Protein AF-A0A351SRP8-F1 (afdb_monomer)

Structure (mmCIF, N/CA/C/O backbone):
data_AF-A0A351SRP8-F1
#
_entry.id   AF-A0A351SRP8-F1
#
loop_
_atom_site.group_PDB
_atom_site.id
_atom_site.type_symbol
_atom_site.label_atom_id
_atom_site.label_alt_id
_atom_site.label_comp_id
_atom_site.label_asym_id
_atom_site.label_entity_id
_atom_site.label_seq_id
_atom_site.pdbx_PDB_ins_code
_atom_site.Cartn_x
_atom_site.Cartn_y
_atom_site.Cartn_z
_atom_site.occupancy
_atom_site.B_iso_or_equiv
_atom_site.auth_seq_id
_atom_site.auth_comp_id
_atom_site.auth_asym_id
_atom_site.auth_atom_id
_atom_site.pdbx_PDB_model_num
ATOM 1 N N . GLU A 1 1 ? -5.359 -11.820 -8.477 1.00 49.50 1 GLU A N 1
ATOM 2 C CA . GLU A 1 1 ? -5.716 -11.925 -7.050 1.00 49.50 1 GLU A CA 1
ATOM 3 C C . GLU A 1 1 ? -4.482 -11.539 -6.261 1.00 49.50 1 GLU A C 1
ATOM 5 O O . GLU A 1 1 ? -3.397 -11.983 -6.624 1.00 49.50 1 GLU A O 1
ATOM 10 N N . GLU A 1 2 ? -4.619 -10.628 -5.307 1.00 61.91 2 GLU A N 1
ATOM 11 C CA . GLU A 1 2 ? -3.504 -10.228 -4.453 1.00 61.91 2 GLU A CA 1
ATOM 12 C C . GLU A 1 2 ? -3.168 -11.347 -3.471 1.00 61.91 2 GLU A C 1
ATOM 14 O O . GLU A 1 2 ? -4.049 -12.071 -3.004 1.00 61.91 2 GLU A O 1
ATOM 19 N N . ILE A 1 3 ? -1.884 -11.504 -3.166 1.00 73.56 3 ILE A N 1
ATOM 20 C CA . ILE A 1 3 ? -1.398 -12.612 -2.357 1.00 73.56 3 ILE A CA 1
ATOM 21 C C . 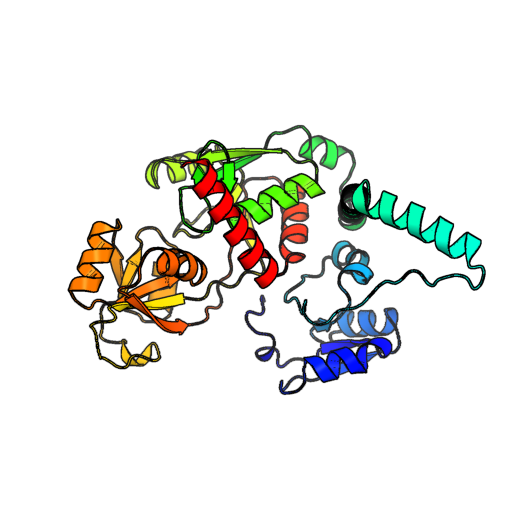ILE A 1 3 ? -0.968 -12.042 -1.006 1.00 73.56 3 ILE A C 1
ATOM 23 O O . ILE A 1 3 ? 0.115 -11.496 -0.853 1.00 73.56 3 ILE A O 1
ATOM 27 N N . GLY A 1 4 ? -1.812 -12.168 0.018 1.00 67.56 4 GLY A N 1
ATOM 28 C CA . GLY A 1 4 ? -1.466 -11.673 1.360 1.00 67.56 4 GLY A CA 1
ATOM 29 C C . GLY A 1 4 ? -0.263 -12.403 1.982 1.00 67.56 4 GLY A C 1
ATOM 30 O O . GLY A 1 4 ? 0.517 -11.815 2.736 1.00 67.56 4 GLY A O 1
ATOM 31 N N . ASN A 1 5 ? -0.070 -13.675 1.619 1.00 76.81 5 ASN A N 1
ATOM 32 C CA . ASN A 1 5 ? 1.000 -14.543 2.107 1.00 76.81 5 ASN A CA 1
ATOM 33 C C . ASN A 1 5 ? 1.514 -15.438 0.971 1.00 76.81 5 ASN A C 1
ATOM 35 O O . ASN A 1 5 ? 0.734 -16.183 0.390 1.00 76.81 5 ASN A O 1
ATOM 39 N N . ILE A 1 6 ? 2.823 -15.425 0.708 1.00 82.81 6 ILE A N 1
ATOM 40 C CA . ILE A 1 6 ? 3.454 -16.250 -0.334 1.00 82.81 6 ILE A CA 1
ATOM 41 C C . ILE A 1 6 ? 3.151 -17.754 -0.183 1.00 82.81 6 ILE A C 1
ATOM 43 O O . ILE A 1 6 ? 3.018 -18.468 -1.173 1.00 82.81 6 ILE A O 1
ATOM 47 N N . GLY A 1 7 ? 2.959 -18.241 1.047 1.00 81.19 7 GLY A N 1
ATOM 48 C CA . GLY A 1 7 ? 2.617 -19.635 1.321 1.00 81.19 7 GLY A CA 1
ATOM 49 C C . GLY A 1 7 ? 1.208 -20.052 0.890 1.00 81.19 7 GLY A C 1
ATOM 50 O O . GLY A 1 7 ? 0.911 -21.246 0.895 1.00 81.19 7 GLY A O 1
ATOM 51 N N . SER A 1 8 ? 0.334 -19.110 0.513 1.00 80.81 8 SER A N 1
ATOM 52 C CA . SER A 1 8 ? -0.966 -19.446 -0.077 1.00 80.81 8 SER A CA 1
ATOM 53 C C . SER A 1 8 ? -0.865 -19.826 -1.558 1.00 80.81 8 SER A C 1
ATOM 55 O O . SER A 1 8 ? -1.799 -20.436 -2.083 1.00 80.81 8 SER A O 1
ATOM 57 N N . ILE A 1 9 ? 0.259 -19.524 -2.222 1.00 84.25 9 ILE A N 1
ATOM 58 C CA . ILE A 1 9 ? 0.483 -19.884 -3.623 1.00 84.25 9 ILE A CA 1
ATOM 59 C C . ILE A 1 9 ? 0.717 -21.388 -3.728 1.00 84.25 9 ILE A C 1
ATOM 61 O O . ILE A 1 9 ? 1.724 -21.914 -3.259 1.00 84.25 9 ILE A O 1
ATOM 65 N N . LYS A 1 10 ? -0.217 -22.084 -4.380 1.00 79.19 10 LYS A N 1
ATOM 66 C CA . LYS A 1 10 ? -0.113 -23.526 -4.666 1.00 79.19 10 LYS A CA 1
ATOM 67 C C . LYS A 1 10 ? 0.261 -23.831 -6.116 1.00 79.19 10 LYS A C 1
ATOM 69 O O . LYS A 1 10 ? 0.619 -24.962 -6.432 1.00 79.19 10 LYS A O 1
ATOM 74 N N . ASN A 1 11 ? 0.152 -22.839 -6.993 1.00 83.56 11 ASN A N 1
ATOM 75 C CA . ASN A 1 11 ? 0.427 -22.971 -8.416 1.00 83.56 11 ASN A CA 1
ATOM 76 C C . ASN A 1 11 ? 1.933 -23.008 -8.720 1.00 83.56 11 ASN A C 1
ATOM 78 O O . ASN A 1 11 ? 2.764 -22.708 -7.863 1.00 83.56 11 ASN A O 1
ATOM 82 N N . ALA A 1 12 ? 2.272 -23.363 -9.962 1.00 91.94 12 ALA A N 1
ATOM 83 C CA . ALA A 1 12 ? 3.647 -23.351 -10.439 1.00 91.94 12 ALA A CA 1
ATOM 84 C C . ALA A 1 12 ? 4.180 -21.917 -10.601 1.00 91.94 12 ALA A C 1
ATOM 86 O O . ALA A 1 12 ? 3.508 -21.064 -11.191 1.00 91.94 12 ALA A O 1
ATOM 87 N N . ILE A 1 13 ? 5.392 -21.681 -10.094 1.00 95.25 13 ILE A N 1
ATOM 88 C CA . ILE A 1 13 ? 6.127 -20.418 -10.188 1.00 95.25 13 ILE A CA 1
ATOM 89 C C . ILE A 1 13 ? 7.365 -20.624 -11.064 1.00 95.25 13 ILE A C 1
ATOM 91 O O . ILE A 1 13 ? 8.219 -21.463 -10.767 1.00 95.25 13 ILE A O 1
ATOM 95 N N . GLY A 1 14 ? 7.458 -19.844 -12.138 1.00 97.06 14 GLY A N 1
ATOM 96 C CA . GLY A 1 14 ? 8.624 -19.774 -13.008 1.00 97.06 14 GLY A CA 1
ATOM 97 C C . GLY A 1 14 ? 9.703 -18.837 -12.464 1.00 97.06 14 GLY A C 1
ATOM 98 O O . GLY A 1 14 ? 9.387 -17.779 -11.931 1.00 97.06 14 GLY A O 1
ATOM 99 N N . TYR A 1 15 ? 10.976 -19.183 -12.620 1.00 96.75 15 TYR A N 1
ATOM 100 C CA . TYR A 1 15 ? 12.108 -18.299 -12.304 1.00 96.75 15 TYR A CA 1
ATOM 101 C C . TYR A 1 15 ? 13.312 -18.622 -13.203 1.00 96.75 15 TYR A C 1
ATOM 103 O O . TYR A 1 15 ? 13.313 -19.639 -13.899 1.00 96.75 15 TYR A O 1
ATOM 111 N N . LEU A 1 16 ? 14.344 -17.776 -13.222 1.00 96.50 16 LEU A N 1
ATOM 112 C CA . LEU A 1 16 ? 15.536 -18.029 -14.038 1.00 96.50 16 LEU A CA 1
ATOM 113 C C . LEU A 1 16 ? 16.538 -18.960 -13.354 1.00 96.50 16 LEU A C 1
ATOM 115 O O . LEU A 1 16 ? 16.748 -18.915 -12.146 1.00 96.50 16 LEU A O 1
ATOM 119 N N . ASN A 1 17 ? 17.258 -19.742 -14.154 1.00 95.56 17 ASN A N 1
ATOM 120 C CA . ASN A 1 17 ? 18.308 -20.640 -13.680 1.00 95.56 17 ASN A CA 1
ATOM 121 C C . ASN A 1 17 ? 19.377 -19.956 -12.834 1.00 95.56 17 ASN A C 1
ATOM 123 O O . ASN A 1 17 ? 19.802 -20.513 -11.820 1.00 95.56 17 ASN A O 1
ATOM 127 N N . ARG A 1 18 ? 19.789 -18.752 -13.236 1.00 92.81 18 ARG A N 1
ATOM 128 C CA . ARG A 1 18 ? 20.776 -17.952 -12.500 1.00 92.81 18 ARG A CA 1
ATOM 129 C C . ARG A 1 18 ? 20.318 -17.620 -11.069 1.00 92.81 18 ARG A C 1
ATOM 131 O O . ARG A 1 18 ? 21.156 -17.523 -10.182 1.00 92.81 18 ARG A O 1
ATOM 138 N N . ASP A 1 19 ? 19.005 -17.558 -10.834 1.00 92.62 19 ASP A N 1
ATOM 139 C CA . ASP A 1 19 ? 18.398 -17.169 -9.554 1.00 92.62 19 ASP A CA 1
ATOM 140 C C . ASP A 1 19 ? 18.077 -18.381 -8.657 1.00 92.62 19 ASP A C 1
ATOM 142 O O . ASP A 1 19 ? 17.585 -18.230 -7.538 1.00 92.62 19 ASP A O 1
ATOM 146 N N . ARG A 1 20 ? 18.382 -19.610 -9.108 1.00 92.56 20 ARG A N 1
ATOM 147 C CA . ARG A 1 20 ? 17.990 -20.863 -8.438 1.00 92.56 20 ARG A CA 1
ATOM 148 C C . ARG A 1 20 ? 18.348 -20.918 -6.965 1.00 92.56 20 ARG A C 1
ATOM 150 O O . ARG A 1 20 ? 17.512 -21.328 -6.162 1.00 92.56 20 ARG A O 1
ATOM 157 N N . ASN A 1 21 ? 19.563 -20.529 -6.602 1.00 91.12 21 ASN A N 1
ATOM 158 C CA . ASN A 1 21 ? 20.008 -20.620 -5.213 1.00 91.12 21 ASN A CA 1
ATOM 159 C C . ASN A 1 21 ? 19.231 -19.653 -4.309 1.00 91.12 21 ASN A C 1
ATOM 161 O O . ASN A 1 21 ? 18.836 -20.037 -3.211 1.00 91.12 21 ASN A O 1
ATOM 165 N N . ILE A 1 22 ? 18.966 -18.432 -4.785 1.00 90.81 22 ILE A N 1
ATOM 166 C CA . ILE A 1 22 ? 18.223 -17.415 -4.029 1.00 90.81 22 ILE A CA 1
ATOM 167 C C . ILE A 1 22 ? 16.762 -17.848 -3.881 1.00 90.81 22 ILE A C 1
ATOM 169 O O . ILE A 1 22 ? 16.234 -17.863 -2.771 1.00 90.81 22 ILE A O 1
ATOM 173 N N . VAL A 1 23 ? 16.135 -18.286 -4.977 1.00 91.69 23 VAL A N 1
ATOM 174 C CA . VAL A 1 23 ? 14.727 -18.704 -4.996 1.00 91.69 23 VAL A CA 1
ATOM 175 C C . VAL A 1 23 ? 14.491 -19.945 -4.134 1.00 91.69 23 VAL A C 1
ATOM 177 O O . VAL A 1 23 ? 13.624 -19.938 -3.264 1.00 91.69 23 VAL A O 1
ATOM 180 N N . THR A 1 24 ? 15.270 -21.013 -4.331 1.00 89.81 24 THR A N 1
ATOM 181 C CA . THR A 1 24 ? 15.100 -22.262 -3.563 1.00 89.81 24 THR A CA 1
ATOM 182 C C . THR A 1 24 ? 15.465 -22.099 -2.090 1.00 89.81 24 THR A C 1
ATOM 184 O O . THR A 1 24 ? 14.826 -22.718 -1.242 1.00 89.81 24 THR A O 1
ATOM 187 N N . GLY A 1 25 ? 16.446 -21.247 -1.774 1.00 89.75 25 GLY A N 1
ATOM 188 C CA . GLY A 1 25 ? 16.805 -20.911 -0.401 1.00 89.75 25 GLY A CA 1
ATOM 189 C C . GLY A 1 25 ? 15.718 -20.100 0.302 1.00 89.75 25 GLY A C 1
ATOM 190 O O . GLY A 1 25 ? 15.261 -20.491 1.373 1.00 89.75 25 GLY A O 1
ATOM 191 N N . GLY A 1 26 ? 15.272 -18.991 -0.294 1.00 87.31 26 GLY A N 1
ATOM 192 C CA . GLY A 1 26 ? 14.303 -18.099 0.350 1.00 87.31 26 GLY A CA 1
ATOM 193 C C . GLY A 1 26 ? 12.861 -18.623 0.348 1.00 87.31 26 GLY A C 1
ATOM 194 O O . GLY A 1 26 ? 12.057 -18.190 1.168 1.00 87.31 26 GLY A O 1
ATOM 195 N N . LEU A 1 27 ? 12.534 -19.593 -0.514 1.00 89.44 27 LEU A N 1
ATOM 196 C CA . LEU A 1 27 ? 11.239 -20.289 -0.502 1.00 89.44 27 LEU A CA 1
ATOM 197 C C . LEU A 1 27 ? 11.308 -21.676 0.156 1.00 89.44 27 LEU A C 1
ATOM 199 O O . LEU A 1 27 ? 10.349 -22.452 0.080 1.00 89.44 27 LEU A O 1
ATOM 203 N N . ALA A 1 28 ? 12.416 -21.994 0.831 1.00 87.25 28 ALA A N 1
ATOM 204 C CA . ALA A 1 28 ? 12.542 -23.229 1.588 1.00 87.25 28 ALA A CA 1
ATOM 205 C C . ALA A 1 28 ? 11.441 -23.317 2.660 1.00 87.25 28 ALA A C 1
ATOM 207 O O . ALA A 1 28 ? 11.267 -22.419 3.480 1.00 87.25 28 ALA A O 1
ATOM 208 N N . GLY A 1 29 ? 10.689 -24.420 2.660 1.00 84.31 29 GLY A N 1
ATOM 209 C CA . GLY A 1 29 ? 9.605 -24.664 3.619 1.00 84.31 29 GLY A CA 1
ATOM 210 C C . GLY A 1 29 ? 8.199 -24.341 3.109 1.00 84.31 29 GLY A C 1
ATOM 211 O O . GLY A 1 29 ? 7.229 -24.724 3.761 1.00 84.31 29 GLY A O 1
ATOM 212 N N . TYR A 1 30 ? 8.057 -23.728 1.931 1.00 86.88 30 TYR A N 1
ATOM 213 C CA . TYR A 1 30 ? 6.755 -23.583 1.278 1.00 86.88 30 TYR A CA 1
ATOM 214 C C . TYR A 1 30 ? 6.465 -24.747 0.321 1.00 86.88 30 TYR A C 1
ATOM 216 O O . TYR A 1 30 ? 7.356 -25.292 -0.324 1.00 86.88 30 TYR A O 1
ATOM 224 N N . SER A 1 31 ? 5.192 -25.135 0.218 1.00 83.88 31 SER A N 1
ATOM 225 C CA . SER A 1 31 ? 4.737 -26.274 -0.600 1.00 83.88 31 SER A CA 1
ATOM 226 C C . SER A 1 31 ? 4.328 -25.859 -2.021 1.00 83.88 31 SER A C 1
ATOM 228 O O . SER A 1 31 ? 3.235 -26.195 -2.473 1.00 83.88 31 SER A O 1
ATOM 230 N N . MET A 1 32 ? 5.181 -25.099 -2.711 1.00 87.06 32 MET A N 1
ATOM 231 C CA . MET A 1 32 ? 4.924 -24.600 -4.070 1.00 87.06 32 MET A CA 1
ATOM 232 C C . MET A 1 32 ? 5.742 -25.347 -5.126 1.00 87.06 32 MET A C 1
ATOM 234 O O . MET A 1 32 ? 6.825 -25.859 -4.847 1.00 87.06 32 MET A O 1
ATOM 238 N N . THR A 1 33 ? 5.223 -25.398 -6.355 1.00 91.50 33 THR A N 1
ATOM 239 C CA . THR A 1 33 ? 5.954 -25.977 -7.491 1.00 91.50 33 THR A CA 1
ATOM 240 C C . THR A 1 33 ? 6.837 -24.903 -8.112 1.00 91.50 33 THR A C 1
ATOM 242 O O . THR A 1 33 ? 6.336 -23.867 -8.539 1.00 91.50 33 THR A O 1
ATOM 245 N N . LEU A 1 34 ? 8.145 -25.145 -8.167 1.00 94.25 34 LEU A N 1
ATOM 246 C CA . LEU A 1 34 ? 9.126 -24.210 -8.711 1.00 94.25 34 LEU A CA 1
ATOM 247 C C . LEU A 1 34 ? 9.696 -24.766 -10.020 1.00 94.25 34 LEU A C 1
ATOM 249 O O . LEU A 1 34 ? 10.210 -25.884 -10.043 1.00 94.25 34 LEU A O 1
ATOM 253 N N . THR A 1 35 ? 9.637 -23.980 -11.094 1.00 95.88 35 THR A N 1
ATOM 254 C CA . THR A 1 35 ? 10.149 -24.360 -12.418 1.00 95.88 35 THR A CA 1
ATOM 255 C C . THR A 1 35 ? 11.155 -23.325 -12.902 1.00 95.88 35 THR A C 1
ATOM 257 O O . THR A 1 35 ? 10.860 -22.137 -12.984 1.00 95.88 35 THR A O 1
ATOM 260 N N . ASN A 1 36 ? 12.366 -23.773 -13.207 1.00 95.81 36 ASN A N 1
ATOM 261 C CA . ASN A 1 36 ? 13.450 -22.926 -13.684 1.00 95.81 36 ASN A CA 1
ATOM 262 C C . ASN A 1 36 ? 13.505 -22.879 -15.215 1.00 95.81 36 ASN A C 1
ATOM 264 O O . ASN A 1 36 ? 13.289 -23.892 -15.878 1.00 95.81 36 ASN A O 1
ATOM 268 N N . TYR A 1 37 ? 13.887 -21.725 -15.754 1.00 98.06 37 TYR A N 1
ATOM 269 C CA . TYR A 1 37 ? 14.066 -21.489 -17.185 1.00 98.06 37 TYR A CA 1
ATOM 270 C C . TYR A 1 37 ? 15.464 -20.941 -17.468 1.00 98.06 37 TYR A C 1
ATOM 272 O O . TYR A 1 37 ? 16.049 -20.246 -16.636 1.00 98.06 37 TYR A O 1
ATOM 280 N N . GLU A 1 38 ? 16.012 -21.269 -18.637 1.00 97.00 38 GLU A N 1
ATOM 281 C CA . GLU A 1 38 ? 17.380 -20.887 -19.011 1.00 97.00 38 GLU A CA 1
ATOM 282 C C . GLU A 1 38 ? 17.542 -19.369 -19.155 1.00 97.00 38 GLU A C 1
ATOM 284 O O . GLU A 1 38 ? 18.529 -18.801 -18.687 1.00 97.00 38 GLU A O 1
ATOM 289 N N . ASP A 1 39 ? 16.555 -18.703 -19.758 1.00 96.12 39 ASP A N 1
ATOM 290 C CA . ASP A 1 39 ? 16.611 -17.278 -20.064 1.00 96.12 39 ASP A CA 1
ATOM 291 C C . ASP A 1 39 ? 15.238 -16.586 -19.990 1.00 96.12 39 ASP A C 1
ATOM 293 O O . ASP A 1 39 ? 14.187 -17.211 -19.802 1.00 96.12 39 ASP A O 1
ATOM 297 N N . LYS A 1 40 ? 15.274 -15.253 -20.130 1.00 96.38 40 LYS A N 1
ATOM 298 C CA . LYS A 1 40 ? 14.107 -14.360 -20.086 1.00 96.38 40 LYS A CA 1
ATOM 299 C C . LYS A 1 40 ? 13.040 -14.741 -21.116 1.00 96.38 40 LYS A C 1
ATOM 301 O O . LYS A 1 40 ? 11.858 -14.661 -20.799 1.00 96.38 40 LYS A O 1
ATOM 306 N N . ASN A 1 41 ? 13.422 -15.160 -22.3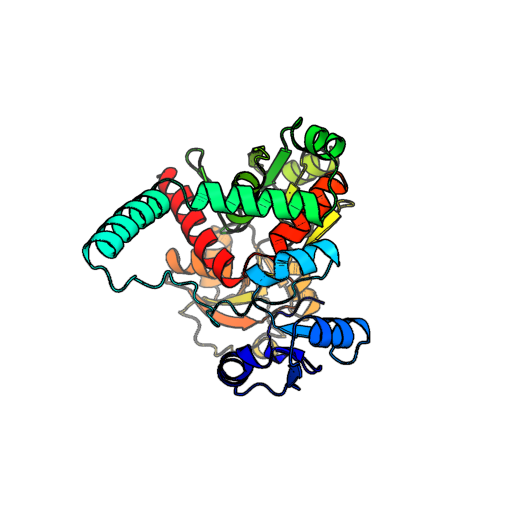22 1.00 97.06 41 ASN A N 1
ATOM 307 C CA . ASN A 1 41 ? 12.456 -15.483 -23.373 1.00 97.06 41 ASN A CA 1
ATOM 308 C C . ASN A 1 41 ? 11.718 -16.780 -23.044 1.00 97.06 41 ASN A C 1
ATOM 310 O O . ASN A 1 41 ? 10.491 -16.801 -23.083 1.00 97.06 41 ASN A O 1
ATOM 314 N N . ALA A 1 42 ? 12.446 -17.825 -22.644 1.00 98.12 42 ALA A N 1
ATOM 315 C CA . ALA A 1 42 ? 11.849 -19.099 -22.255 1.00 98.12 42 ALA A CA 1
ATOM 316 C C . ALA A 1 42 ? 10.881 -18.945 -21.068 1.00 98.12 42 ALA A C 1
ATOM 318 O O . ALA A 1 42 ? 9.782 -19.500 -21.093 1.00 98.12 42 ALA A O 1
ATOM 319 N N . LEU A 1 43 ? 11.259 -18.149 -20.058 1.00 98.38 43 LEU A N 1
ATOM 320 C CA . LEU A 1 43 ? 10.404 -17.852 -18.905 1.00 98.38 43 LEU A CA 1
ATOM 321 C C . LEU A 1 43 ? 9.107 -17.139 -19.317 1.00 98.38 43 LEU A C 1
ATOM 323 O O . LEU A 1 43 ? 8.021 -17.537 -18.897 1.00 98.38 43 LEU A O 1
ATOM 327 N N . LEU A 1 44 ? 9.215 -16.087 -20.135 1.00 97.75 44 LEU A N 1
ATOM 328 C CA . LEU A 1 44 ? 8.056 -15.306 -20.571 1.00 97.75 44 LEU A CA 1
ATOM 329 C C . LEU A 1 44 ? 7.143 -16.101 -21.505 1.00 97.75 44 LEU A C 1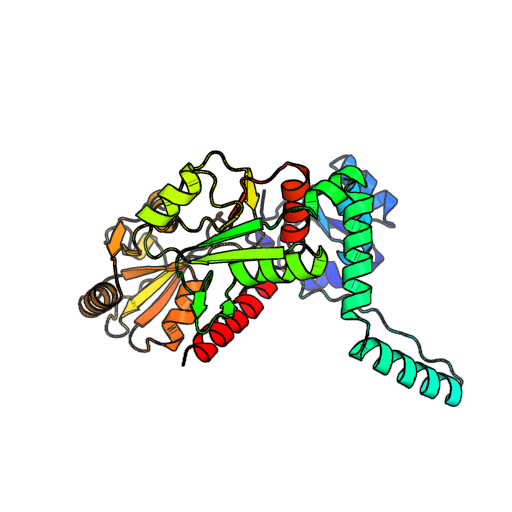
ATOM 331 O O . LEU A 1 44 ? 5.928 -15.985 -21.397 1.00 97.75 44 LEU A O 1
ATOM 335 N N . GLU A 1 45 ? 7.696 -16.945 -22.378 1.00 97.56 45 GLU A N 1
ATOM 336 C CA . GLU A 1 45 ? 6.894 -17.847 -23.205 1.00 97.56 45 GLU A CA 1
ATOM 337 C C . GLU A 1 45 ? 6.096 -18.846 -22.369 1.00 97.56 45 GLU A C 1
ATOM 339 O O . GLU A 1 45 ? 4.925 -19.082 -22.659 1.00 97.56 45 GLU A O 1
ATOM 344 N N . ALA A 1 46 ? 6.716 -19.436 -21.347 1.00 97.75 46 ALA A N 1
ATOM 345 C CA . ALA A 1 46 ? 6.039 -20.370 -20.456 1.00 97.75 46 ALA A CA 1
ATOM 346 C C . ALA A 1 46 ? 4.929 -19.683 -19.650 1.00 97.75 46 ALA A C 1
ATOM 348 O O . ALA A 1 46 ? 3.851 -20.248 -19.463 1.00 97.75 46 ALA A O 1
ATOM 349 N N . PHE A 1 47 ? 5.162 -18.443 -19.215 1.00 97.25 47 PHE A N 1
ATOM 350 C CA . PHE A 1 47 ? 4.142 -17.644 -18.545 1.00 97.25 47 PHE A CA 1
ATOM 351 C C . PHE A 1 47 ? 2.985 -17.275 -19.487 1.00 97.25 47 PHE A C 1
ATOM 353 O O . PHE A 1 47 ? 1.828 -17.503 -19.143 1.00 97.25 47 PHE A O 1
ATOM 360 N N . ASP A 1 48 ? 3.280 -16.801 -20.703 1.00 95.75 48 ASP A N 1
ATOM 361 C CA . ASP A 1 48 ? 2.270 -16.437 -21.708 1.00 95.75 48 ASP A CA 1
ATOM 362 C C . ASP A 1 48 ? 1.441 -17.663 -22.172 1.00 95.75 48 ASP A C 1
ATOM 364 O O . ASP A 1 48 ? 0.263 -17.520 -22.505 1.00 95.75 48 ASP A O 1
ATOM 368 N N . LYS A 1 49 ? 2.019 -18.877 -22.166 1.00 96.00 49 LYS A N 1
ATOM 369 C CA . LYS A 1 49 ? 1.317 -20.149 -22.459 1.00 96.00 49 LYS A CA 1
ATOM 370 C C . LYS A 1 49 ? 0.512 -20.697 -21.274 1.00 96.00 49 LYS A C 1
ATOM 372 O O . LYS A 1 49 ? -0.331 -21.569 -21.473 1.00 96.00 49 LYS A O 1
ATOM 377 N N . GLY A 1 50 ? 0.744 -20.186 -20.063 1.00 94.75 50 GLY A N 1
ATOM 378 C CA . GLY A 1 50 ? 0.113 -20.670 -18.834 1.00 94.75 50 GLY A CA 1
ATOM 379 C C . GLY A 1 50 ? 0.741 -21.943 -18.255 1.00 94.75 50 GLY A C 1
ATOM 380 O O . GLY A 1 50 ? 0.126 -22.576 -17.396 1.00 94.75 50 GLY A O 1
ATOM 381 N N . ASP A 1 51 ? 1.954 -22.308 -18.683 1.00 95.44 51 ASP A N 1
ATOM 382 C CA . ASP A 1 51 ? 2.709 -23.445 -18.131 1.00 95.44 51 ASP A CA 1
ATOM 383 C C . ASP A 1 51 ? 3.090 -23.195 -16.659 1.00 95.44 51 ASP A C 1
ATOM 385 O O . ASP A 1 51 ? 3.185 -24.119 -15.848 1.00 95.44 51 ASP A O 1
ATOM 389 N N . VAL A 1 52 ? 3.267 -21.920 -16.298 1.00 96.25 52 VAL A N 1
ATOM 390 C CA . VAL A 1 52 ? 3.390 -21.429 -14.920 1.00 96.25 52 VAL A CA 1
ATOM 391 C C . VAL A 1 52 ? 2.342 -20.350 -14.666 1.00 96.25 52 VAL A C 1
ATOM 393 O O . VAL A 1 52 ? 1.989 -19.592 -15.565 1.00 96.25 52 VAL A O 1
ATOM 396 N N . SER A 1 53 ? 1.827 -20.264 -13.437 1.00 93.56 53 SER A N 1
ATOM 397 C CA . SER A 1 53 ? 0.800 -19.268 -13.079 1.00 93.56 53 SER A CA 1
ATOM 398 C C . SER A 1 53 ? 1.386 -17.960 -12.554 1.00 93.56 53 SER A C 1
ATOM 400 O O . SER A 1 53 ? 0.691 -16.950 -12.530 1.00 93.56 53 SER A O 1
ATOM 402 N N . TYR A 1 54 ? 2.648 -17.984 -12.126 1.00 95.38 54 TYR A N 1
ATOM 403 C CA . TYR A 1 54 ? 3.386 -16.821 -11.644 1.00 95.38 54 TYR A CA 1
ATOM 404 C C . TYR A 1 54 ? 4.832 -16.897 -12.120 1.00 95.38 54 TYR A C 1
ATOM 406 O O . TYR A 1 54 ? 5.345 -17.987 -12.381 1.00 95.38 54 TYR A O 1
ATOM 414 N N . ILE A 1 55 ? 5.505 -15.750 -12.164 1.00 96.25 55 ILE A N 1
ATOM 415 C CA . ILE A 1 55 ? 6.956 -15.675 -12.328 1.00 96.25 55 ILE A CA 1
ATOM 416 C C . ILE A 1 55 ? 7.569 -14.877 -11.179 1.00 96.25 55 ILE A C 1
ATOM 418 O O . ILE A 1 55 ? 6.976 -13.907 -10.710 1.00 96.25 55 ILE A O 1
ATOM 422 N N . LEU A 1 56 ? 8.750 -15.294 -10.733 1.00 95.12 56 LEU A N 1
ATOM 423 C CA . LEU A 1 56 ? 9.574 -14.585 -9.763 1.00 95.12 56 LEU A CA 1
ATOM 424 C C . LEU A 1 56 ? 10.821 -14.065 -10.472 1.00 95.12 56 LEU A C 1
ATOM 426 O O . LEU A 1 56 ? 11.611 -14.846 -11.005 1.00 95.12 56 LEU A O 1
ATOM 430 N N . VAL A 1 57 ? 10.966 -12.743 -10.499 1.00 94.81 57 VAL A N 1
ATOM 431 C CA . VAL A 1 57 ? 12.008 -12.040 -11.252 1.00 94.81 57 VAL A CA 1
ATOM 432 C C . VAL A 1 57 ? 12.511 -10.816 -10.477 1.00 94.81 57 VAL A C 1
ATOM 434 O O . VAL A 1 57 ? 11.737 -10.242 -9.705 1.00 94.81 57 VAL A O 1
ATOM 437 N N . PRO A 1 58 ? 13.762 -10.364 -10.692 1.00 93.31 58 PRO A N 1
ATOM 438 C CA . PRO A 1 58 ? 14.231 -9.087 -10.158 1.00 93.31 58 PRO A CA 1
ATOM 439 C C . PRO A 1 58 ? 13.394 -7.935 -10.730 1.00 93.31 58 PRO A C 1
ATOM 4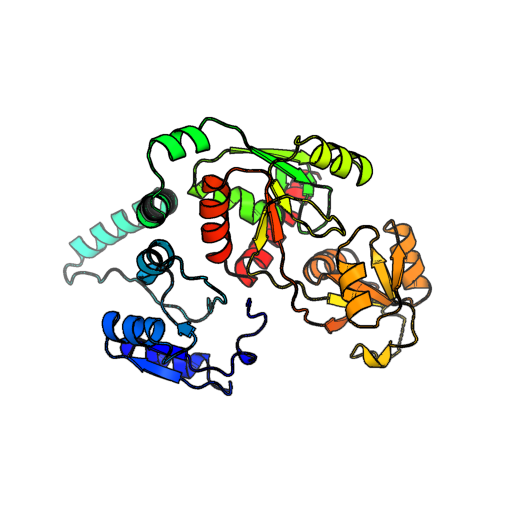41 O O . PRO A 1 58 ? 13.372 -7.725 -11.944 1.00 93.31 58 PRO A O 1
ATOM 444 N N . MET A 1 59 ? 12.693 -7.191 -9.865 1.00 93.19 59 MET A N 1
ATOM 445 C CA . MET A 1 59 ? 11.711 -6.186 -10.298 1.00 93.19 59 MET A CA 1
ATOM 446 C C . MET A 1 59 ? 12.328 -5.144 -11.233 1.00 93.19 59 MET A C 1
ATOM 448 O O . MET A 1 59 ? 11.766 -4.878 -12.290 1.00 93.19 59 MET A O 1
ATOM 452 N N . ILE A 1 60 ? 13.489 -4.586 -10.874 1.00 91.75 60 ILE A N 1
ATOM 453 C CA . ILE A 1 60 ? 14.134 -3.510 -11.641 1.00 91.75 60 ILE A CA 1
ATOM 454 C C . ILE A 1 60 ? 14.502 -3.985 -13.059 1.00 91.75 60 ILE A C 1
ATOM 456 O O . ILE A 1 60 ? 14.257 -3.270 -14.026 1.00 91.75 60 ILE A O 1
ATOM 460 N N . GLU A 1 61 ? 15.001 -5.217 -13.216 1.00 92.88 61 GLU A N 1
ATOM 461 C CA . GLU A 1 61 ? 15.375 -5.780 -14.528 1.00 92.88 61 GLU A CA 1
ATOM 462 C C . GLU A 1 61 ? 14.185 -6.131 -15.430 1.00 92.88 61 GLU A C 1
ATOM 464 O O . GLU A 1 61 ? 14.340 -6.287 -16.646 1.00 92.88 61 GLU A O 1
ATOM 469 N N . TYR A 1 62 ? 13.009 -6.314 -14.832 1.00 95.94 62 TYR A N 1
ATOM 470 C CA . TYR A 1 62 ? 11.790 -6.721 -15.526 1.00 95.94 62 TYR A CA 1
ATOM 471 C C . TYR A 1 62 ? 10.725 -5.631 -15.565 1.00 95.94 62 TYR A C 1
ATOM 473 O O . TYR A 1 62 ? 9.675 -5.850 -16.169 1.00 95.94 62 TYR A O 1
ATOM 481 N N . LEU A 1 63 ? 10.977 -4.460 -14.976 1.00 96.88 63 LEU A N 1
ATOM 482 C CA . LEU A 1 63 ? 10.012 -3.368 -14.917 1.00 96.88 63 LEU A CA 1
ATOM 483 C C . LEU A 1 63 ? 9.555 -2.956 -16.325 1.00 96.88 63 LEU A C 1
ATOM 485 O O . LEU A 1 63 ? 8.372 -2.722 -16.553 1.00 96.88 63 LEU A O 1
ATOM 489 N N . ASP A 1 64 ? 10.455 -2.985 -17.310 1.00 97.94 64 ASP A N 1
ATOM 490 C CA . ASP A 1 64 ? 10.126 -2.718 -18.711 1.00 97.94 64 ASP A CA 1
ATOM 491 C C . ASP A 1 64 ? 9.103 -3.711 -19.296 1.00 97.94 64 ASP A C 1
ATOM 493 O O . ASP A 1 64 ? 8.175 -3.318 -20.013 1.00 97.94 64 ASP A O 1
ATOM 497 N N . VAL A 1 65 ? 9.250 -4.999 -18.979 1.00 97.75 65 VAL A N 1
ATOM 498 C CA . VAL A 1 65 ? 8.333 -6.069 -19.381 1.00 97.75 65 VAL A CA 1
ATOM 499 C C . VAL A 1 65 ? 7.024 -5.958 -18.623 1.00 97.75 65 VAL A C 1
ATOM 501 O O . VAL A 1 65 ? 5.977 -5.992 -19.261 1.00 97.75 65 VAL A O 1
ATOM 504 N N . ILE A 1 66 ? 7.071 -5.771 -17.302 1.00 97.88 66 ILE A N 1
ATOM 505 C CA . ILE A 1 66 ? 5.884 -5.622 -16.451 1.00 97.88 66 ILE A CA 1
ATOM 506 C C . ILE A 1 66 ? 4.991 -4.507 -17.001 1.00 97.88 66 ILE A C 1
ATOM 508 O O . ILE A 1 66 ? 3.810 -4.732 -17.261 1.00 97.88 66 ILE A O 1
ATOM 512 N N . LEU A 1 67 ? 5.573 -3.337 -17.274 1.00 98.31 67 LEU A N 1
ATOM 513 C CA . LEU A 1 67 ? 4.848 -2.179 -17.790 1.00 98.31 67 LEU A CA 1
ATOM 514 C C . LEU A 1 67 ? 4.361 -2.382 -19.234 1.00 98.31 67 LEU A C 1
ATOM 516 O O . LEU A 1 67 ? 3.232 -2.023 -19.558 1.00 98.31 67 LEU A O 1
ATOM 520 N N . SER A 1 68 ? 5.180 -2.965 -20.116 1.00 97.56 68 SER A N 1
ATOM 521 C CA . SER A 1 68 ? 4.815 -3.122 -21.536 1.00 97.56 68 SER A CA 1
ATOM 522 C C . SER A 1 68 ? 3.793 -4.231 -21.798 1.00 97.56 68 SER A C 1
ATOM 524 O O . SER A 1 68 ? 2.957 -4.092 -22.694 1.00 97.56 68 SER A O 1
ATOM 526 N N . LYS A 1 69 ? 3.850 -5.320 -21.024 1.00 96.81 69 LYS A N 1
ATOM 527 C CA . LYS A 1 69 ? 2.898 -6.440 -21.064 1.00 96.81 69 LYS A CA 1
ATOM 528 C C . LYS A 1 69 ? 1.700 -6.234 -20.141 1.00 96.81 69 LYS A C 1
ATOM 530 O O . LYS A 1 69 ? 0.766 -7.028 -20.203 1.00 96.81 69 LYS A O 1
ATOM 535 N N . LEU A 1 70 ? 1.705 -5.167 -19.340 1.00 96.25 70 LEU A N 1
ATOM 536 C CA . LEU A 1 70 ? 0.662 -4.861 -18.363 1.00 96.25 70 LEU A CA 1
ATOM 537 C C . LEU A 1 70 ? 0.467 -5.994 -17.339 1.00 96.25 70 LEU A C 1
ATOM 539 O O . LEU A 1 70 ? -0.655 -6.348 -16.975 1.00 96.25 70 LEU A O 1
ATOM 543 N N . TYR A 1 71 ? 1.574 -6.595 -16.900 1.00 96.38 71 TYR A N 1
ATOM 544 C CA . TYR A 1 71 ? 1.5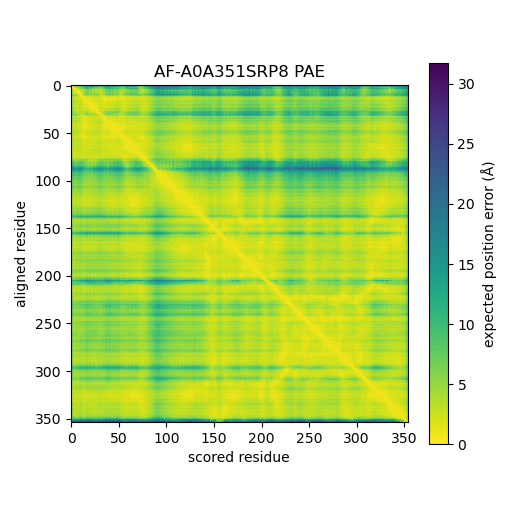44 -7.601 -15.845 1.00 96.38 71 TYR A CA 1
ATOM 545 C C . TYR A 1 71 ? 1.288 -6.954 -14.486 1.00 96.38 71 TYR A C 1
ATOM 547 O O . TYR A 1 71 ? 1.684 -5.822 -14.227 1.00 96.38 71 TYR A O 1
ATOM 555 N N . THR A 1 72 ? 0.643 -7.699 -13.592 1.00 93.88 72 THR A N 1
ATOM 556 C CA . THR A 1 72 ? 0.381 -7.253 -12.222 1.00 93.88 72 THR A CA 1
ATOM 557 C C . THR A 1 72 ? 1.421 -7.835 -11.276 1.00 93.88 72 THR A C 1
ATOM 559 O O . THR A 1 72 ? 1.590 -9.053 -11.216 1.00 93.88 72 THR A O 1
ATOM 562 N N . ILE A 1 73 ? 2.077 -6.973 -10.501 1.00 95.25 73 ILE A N 1
ATOM 563 C CA . ILE A 1 73 ? 2.867 -7.408 -9.348 1.00 95.25 73 ILE A CA 1
ATOM 564 C C . ILE A 1 73 ? 1.883 -7.748 -8.230 1.00 95.25 73 ILE A C 1
ATOM 566 O O . ILE A 1 73 ? 1.045 -6.927 -7.875 1.00 95.25 73 ILE A O 1
ATOM 570 N N . VAL A 1 74 ? 1.961 -8.969 -7.705 1.00 92.81 74 VAL A N 1
ATOM 571 C CA . VAL A 1 74 ? 1.036 -9.479 -6.673 1.00 92.81 74 VAL A CA 1
ATOM 572 C C . VAL A 1 74 ? 1.719 -9.759 -5.336 1.00 92.81 74 VAL A C 1
ATOM 574 O O . VAL A 1 74 ? 1.035 -10.035 -4.352 1.00 92.81 74 VAL A O 1
ATOM 577 N N . TYR A 1 75 ? 3.055 -9.733 -5.307 1.00 92.31 75 TYR A N 1
ATOM 578 C CA . TYR A 1 75 ? 3.863 -9.972 -4.117 1.00 92.31 75 TYR A CA 1
ATOM 579 C C . TYR A 1 75 ? 5.298 -9.470 -4.314 1.00 92.31 75 TYR A C 1
ATOM 581 O O . TYR A 1 75 ? 5.852 -9.628 -5.401 1.00 92.31 75 TYR A O 1
ATOM 589 N N . HIS A 1 76 ? 5.912 -8.952 -3.249 1.00 92.94 76 HIS A N 1
ATOM 590 C CA . HIS A 1 76 ? 7.334 -8.600 -3.198 1.00 92.94 76 HIS A CA 1
ATOM 591 C C . HIS A 1 76 ? 8.083 -9.516 -2.230 1.00 92.94 76 HIS A C 1
ATOM 593 O O . HIS A 1 76 ? 7.613 -9.789 -1.125 1.00 92.94 76 HIS A O 1
ATOM 599 N N . LEU A 1 77 ? 9.262 -9.981 -2.642 1.00 90.12 77 LEU A N 1
ATOM 600 C CA . LEU A 1 77 ? 10.214 -10.722 -1.806 1.00 90.12 77 LEU A CA 1
ATOM 601 C C . LEU A 1 77 ? 11.455 -9.849 -1.587 1.00 90.12 77 LEU A C 1
ATOM 603 O O . LEU A 1 77 ? 12.548 -10.166 -2.043 1.00 90.12 77 LEU A O 1
ATOM 607 N N . SER A 1 78 ? 11.267 -8.690 -0.950 1.00 88.00 78 SER A N 1
ATOM 608 C CA . SER A 1 78 ? 12.304 -7.652 -0.809 1.00 88.00 78 SER A CA 1
ATOM 609 C C . SER A 1 78 ? 13.493 -8.052 0.078 1.00 88.00 78 SER A C 1
ATOM 611 O O . SER A 1 78 ? 14.496 -7.341 0.133 1.00 88.00 78 SER A O 1
ATOM 613 N N . ASP A 1 79 ? 13.400 -9.178 0.784 1.00 84.38 79 ASP A N 1
ATOM 614 C CA . ASP A 1 79 ? 14.494 -9.798 1.530 1.00 84.38 79 ASP A CA 1
ATOM 615 C C . ASP A 1 79 ? 15.411 -10.671 0.649 1.00 84.38 79 ASP A C 1
ATOM 617 O O . ASP A 1 79 ? 16.549 -10.947 1.042 1.00 84.38 79 ASP A O 1
ATOM 621 N N . MET A 1 80 ? 14.979 -11.029 -0.566 1.00 86.69 80 MET A N 1
ATOM 622 C CA . MET A 1 80 ? 15.817 -11.636 -1.603 1.00 86.69 80 MET A CA 1
ATOM 623 C C . MET A 1 80 ? 16.555 -10.544 -2.380 1.00 86.69 80 MET A C 1
ATOM 625 O O . MET A 1 80 ? 16.031 -9.952 -3.322 1.00 86.69 80 MET A O 1
ATOM 629 N N . LYS A 1 81 ? 17.785 -10.254 -1.957 1.00 79.06 81 LYS A N 1
ATOM 630 C CA . LYS A 1 81 ? 18.572 -9.150 -2.513 1.00 79.06 81 LYS A CA 1
ATOM 631 C C . LYS A 1 81 ? 19.396 -9.585 -3.718 1.00 79.06 81 LYS A C 1
ATOM 633 O O . LYS A 1 81 ? 20.145 -10.558 -3.632 1.00 79.06 81 LYS A O 1
ATOM 638 N N . ASP A 1 82 ? 19.310 -8.789 -4.776 1.00 77.75 82 ASP A N 1
ATOM 639 C CA . ASP A 1 82 ? 20.250 -8.790 -5.891 1.00 77.75 82 ASP A CA 1
ATOM 640 C C . ASP A 1 82 ? 21.080 -7.501 -5.834 1.00 77.75 82 ASP A C 1
ATOM 642 O O . ASP A 1 82 ? 20.540 -6.418 -5.589 1.00 77.75 82 ASP A O 1
ATOM 646 N N . TYR A 1 83 ? 22.399 -7.622 -5.967 1.00 79.25 83 TYR A N 1
ATOM 647 C CA . TYR A 1 83 ? 23.331 -6.520 -5.730 1.00 79.25 83 TYR A CA 1
ATOM 648 C C . TYR A 1 83 ? 24.037 -6.117 -7.019 1.00 79.25 83 TYR A C 1
ATOM 650 O O . TYR A 1 83 ? 24.763 -6.906 -7.622 1.00 79.25 83 TYR A O 1
ATOM 658 N N . TYR A 1 84 ? 23.925 -4.836 -7.361 1.00 77.88 84 TYR A N 1
ATOM 659 C CA . TYR A 1 84 ? 24.752 -4.208 -8.382 1.00 77.88 84 TYR A CA 1
ATOM 660 C C . TYR A 1 84 ? 26.017 -3.668 -7.720 1.00 77.88 84 TYR A C 1
ATOM 662 O O . TYR A 1 84 ? 25.942 -2.919 -6.746 1.00 77.88 84 TYR A O 1
ATOM 670 N N . TYR A 1 85 ? 27.183 -4.042 -8.239 1.00 75.81 85 TYR A N 1
ATOM 671 C CA . TYR A 1 85 ? 28.460 -3.517 -7.770 1.00 75.81 85 TYR A CA 1
ATOM 672 C C . TYR A 1 85 ? 29.286 -2.996 -8.941 1.00 75.81 85 TYR A C 1
ATOM 674 O O . TYR A 1 85 ? 29.286 -3.559 -10.036 1.00 75.81 85 TYR A O 1
ATOM 682 N N . LEU A 1 86 ? 30.028 -1.920 -8.692 1.00 74.81 86 LEU A N 1
ATOM 683 C CA . LEU A 1 86 ? 31.075 -1.465 -9.593 1.00 74.81 86 LEU A CA 1
ATOM 684 C C . LEU A 1 86 ? 32.353 -2.230 -9.255 1.00 74.81 86 LEU A C 1
ATOM 686 O O . LEU A 1 86 ? 32.874 -2.129 -8.144 1.00 74.81 86 LEU A O 1
ATOM 690 N N . ALA A 1 87 ? 32.848 -3.024 -10.202 1.00 78.56 87 ALA A N 1
ATOM 691 C CA . ALA A 1 87 ? 34.135 -3.684 -10.044 1.00 78.56 87 ALA A CA 1
ATOM 692 C C . ALA A 1 87 ? 35.258 -2.637 -10.070 1.00 78.56 87 ALA A C 1
ATOM 694 O O . ALA A 1 87 ? 35.307 -1.787 -10.964 1.00 78.56 87 ALA A O 1
ATOM 695 N N . ASN A 1 88 ? 36.169 -2.710 -9.099 1.00 77.75 88 ASN A N 1
ATOM 696 C CA . ASN A 1 88 ? 37.381 -1.902 -9.134 1.00 77.75 88 ASN A CA 1
ATOM 697 C C . ASN A 1 88 ? 38.283 -2.363 -10.279 1.00 77.75 88 ASN A C 1
ATOM 699 O O . ASN A 1 88 ? 38.380 -3.550 -10.583 1.00 77.75 88 ASN A O 1
ATOM 703 N N . THR A 1 89 ? 38.961 -1.400 -10.888 1.00 81.19 89 THR A N 1
ATOM 704 C CA . THR A 1 89 ? 40.091 -1.662 -11.779 1.00 81.19 89 THR A CA 1
ATOM 705 C C . THR A 1 89 ? 41.328 -2.052 -10.966 1.00 81.19 89 THR A C 1
ATOM 707 O O . THR A 1 89 ? 41.475 -1.632 -9.816 1.00 81.19 89 THR A O 1
ATOM 710 N N . ASP A 1 90 ? 42.237 -2.814 -11.578 1.00 89.19 90 ASP A N 1
ATOM 711 C CA . ASP A 1 90 ? 43.535 -3.168 -10.987 1.00 89.19 90 ASP A CA 1
ATOM 712 C C . ASP A 1 90 ? 44.458 -1.941 -10.813 1.00 89.19 90 ASP A C 1
ATOM 714 O O . ASP A 1 90 ? 45.425 -1.979 -10.051 1.00 89.19 90 ASP A O 1
ATOM 718 N N . ASP A 1 91 ? 44.161 -0.827 -11.491 1.00 94.25 91 ASP A N 1
ATOM 719 C CA . ASP A 1 91 ? 44.865 0.444 -11.311 1.00 94.25 91 ASP A CA 1
ATOM 720 C C . ASP A 1 91 ? 44.343 1.185 -10.069 1.00 94.25 91 ASP A C 1
ATOM 722 O O . ASP A 1 91 ? 43.259 1.773 -10.068 1.00 94.25 91 ASP A O 1
ATOM 726 N N . ALA A 1 92 ? 45.147 1.201 -9.004 1.00 91.62 92 ALA A N 1
ATOM 727 C CA . ALA A 1 92 ? 44.785 1.823 -7.731 1.00 91.62 92 ALA A CA 1
ATOM 728 C C . ALA A 1 92 ? 44.484 3.333 -7.833 1.00 91.62 92 ALA A C 1
ATOM 730 O O . ALA A 1 92 ? 43.663 3.851 -7.069 1.00 91.62 92 ALA A O 1
ATOM 731 N N . VAL A 1 93 ? 45.130 4.053 -8.758 1.00 93.62 93 VAL A N 1
ATOM 732 C CA . VAL A 1 93 ? 44.894 5.490 -8.957 1.00 93.62 93 VAL A CA 1
ATOM 733 C C . VAL A 1 93 ? 43.540 5.691 -9.620 1.00 93.62 93 VAL A C 1
ATOM 735 O O . VAL A 1 93 ? 42.727 6.479 -9.131 1.00 93.62 93 VAL A O 1
ATOM 738 N N . LEU A 1 94 ? 43.265 4.946 -10.690 1.00 91.00 94 LEU A N 1
ATOM 739 C CA . LEU A 1 94 ? 41.983 5.007 -11.380 1.00 91.00 94 LEU A CA 1
ATOM 740 C C . LEU A 1 94 ? 40.833 4.542 -10.475 1.00 91.00 94 LEU A C 1
ATOM 742 O O . LEU A 1 94 ? 39.805 5.213 -10.432 1.00 91.00 94 LEU A O 1
ATOM 746 N N . ALA A 1 95 ? 41.022 3.478 -9.687 1.00 90.62 95 ALA A N 1
ATOM 747 C CA . ALA A 1 95 ? 40.038 3.021 -8.706 1.00 90.62 95 ALA A CA 1
ATOM 748 C C . ALA A 1 95 ? 39.714 4.122 -7.681 1.00 90.62 95 ALA A C 1
ATOM 750 O O . ALA A 1 95 ? 38.548 4.441 -7.461 1.00 90.62 95 ALA A O 1
ATOM 751 N N . SER A 1 96 ? 40.737 4.783 -7.120 1.00 91.94 96 SER A N 1
ATOM 752 C CA . SER A 1 96 ? 40.541 5.888 -6.171 1.00 91.94 96 SER A CA 1
ATOM 753 C C . SER A 1 96 ? 39.778 7.064 -6.786 1.00 91.94 96 SER A C 1
ATOM 755 O O . SER A 1 96 ? 38.916 7.660 -6.134 1.00 91.94 96 SER A O 1
ATOM 757 N N . ILE A 1 97 ? 40.083 7.404 -8.040 1.00 92.62 97 ILE A N 1
ATOM 758 C CA . ILE A 1 97 ? 39.386 8.459 -8.777 1.00 92.62 97 ILE A CA 1
ATOM 759 C C . ILE A 1 97 ? 37.920 8.066 -9.001 1.00 92.62 97 ILE A C 1
ATOM 761 O O . ILE A 1 97 ? 37.030 8.845 -8.660 1.00 92.62 97 ILE A O 1
ATOM 765 N N . MET A 1 98 ? 37.659 6.858 -9.508 1.00 91.31 98 MET A N 1
ATOM 766 C CA . MET A 1 98 ? 36.305 6.361 -9.766 1.00 91.31 98 MET A CA 1
ATOM 767 C C . MET A 1 98 ? 35.444 6.352 -8.505 1.00 91.31 98 MET A C 1
ATOM 769 O O . MET A 1 98 ? 34.328 6.863 -8.543 1.00 91.31 98 MET A O 1
ATOM 773 N N . SER A 1 99 ? 35.963 5.853 -7.379 1.00 90.75 99 SER A N 1
ATOM 774 C CA . SER A 1 99 ? 35.225 5.838 -6.112 1.00 90.75 99 SER A CA 1
ATOM 775 C C . SER A 1 99 ? 34.841 7.242 -5.644 1.00 90.75 99 SER A C 1
ATOM 777 O O . SER A 1 99 ? 33.718 7.452 -5.203 1.00 90.75 99 SER A O 1
ATOM 779 N N . LYS A 1 100 ? 35.733 8.236 -5.777 1.00 93.75 100 LYS A N 1
ATOM 780 C CA . LYS A 1 100 ? 35.415 9.628 -5.409 1.00 93.75 100 LYS A CA 1
ATOM 781 C C . LYS A 1 100 ? 34.285 10.204 -6.258 1.00 93.75 100 LYS A C 1
ATOM 783 O O . LYS A 1 100 ? 33.394 10.852 -5.717 1.00 93.75 100 LYS A O 1
ATOM 788 N N . PHE A 1 101 ? 34.328 9.985 -7.572 1.00 93.56 101 PHE A N 1
ATOM 789 C CA . PHE A 1 101 ? 33.281 10.470 -8.471 1.00 93.56 101 PHE A CA 1
ATOM 790 C C . PHE A 1 101 ? 31.958 9.732 -8.269 1.00 93.56 101 PHE A C 1
ATOM 792 O O . PHE A 1 101 ? 30.917 10.383 -8.270 1.00 93.56 101 PHE A O 1
ATOM 799 N N . TYR A 1 102 ? 32.001 8.416 -8.049 1.00 91.19 102 TYR A N 1
ATOM 800 C CA . TYR A 1 102 ? 30.813 7.626 -7.746 1.00 91.19 102 TYR A CA 1
ATOM 801 C C . TYR A 1 102 ? 30.154 8.096 -6.450 1.00 91.19 102 TYR A C 1
ATOM 803 O O . TYR A 1 102 ? 28.992 8.463 -6.497 1.00 91.19 102 TYR A O 1
ATOM 811 N N . ASN A 1 103 ? 30.891 8.191 -5.338 1.00 92.19 103 ASN A N 1
ATOM 812 C CA . ASN A 1 103 ? 30.322 8.609 -4.050 1.00 92.19 103 ASN A CA 1
ATOM 813 C C . ASN A 1 103 ? 29.719 10.019 -4.122 1.00 92.19 103 ASN A C 1
ATOM 815 O O . ASN A 1 103 ? 28.665 10.279 -3.555 1.00 92.19 103 ASN A O 1
ATOM 819 N N . LYS A 1 104 ? 30.368 10.933 -4.857 1.00 96.06 104 LYS A N 1
ATOM 820 C CA . LYS A 1 104 ? 29.823 12.275 -5.077 1.00 96.06 104 LYS A CA 1
ATOM 821 C C . LYS A 1 104 ? 28.520 12.233 -5.882 1.00 96.06 104 LYS A C 1
ATOM 823 O O . LYS A 1 104 ? 27.567 12.925 -5.546 1.00 96.06 104 LYS A O 1
ATOM 828 N N . TRP A 1 105 ? 28.481 11.448 -6.959 1.00 95.06 105 TRP A N 1
ATOM 829 C CA . TRP A 1 105 ? 27.262 11.271 -7.747 1.00 95.06 105 TRP A CA 1
ATOM 830 C C . TRP A 1 105 ? 26.154 10.587 -6.935 1.00 95.06 105 TRP A C 1
ATOM 832 O O . TRP A 1 105 ? 25.000 10.993 -7.034 1.00 95.06 105 TRP A O 1
ATOM 842 N N . GLU A 1 106 ? 26.504 9.592 -6.123 1.00 93.00 106 GLU A N 1
ATOM 843 C CA . GLU A 1 106 ? 25.595 8.873 -5.233 1.00 93.00 106 GLU A CA 1
ATOM 844 C C . GLU A 1 106 ? 24.875 9.848 -4.296 1.00 93.00 106 GLU A C 1
ATOM 846 O O . GLU A 1 106 ? 23.649 9.910 -4.287 1.00 93.00 106 GLU A O 1
ATOM 851 N N . GLU A 1 107 ? 25.642 10.691 -3.603 1.00 95.44 107 GLU A N 1
ATOM 852 C CA . GLU A 1 107 ? 25.124 11.678 -2.654 1.00 95.44 107 GLU A CA 1
ATOM 853 C C . GLU A 1 107 ? 24.307 12.795 -3.326 1.00 95.44 107 GLU A C 1
ATOM 855 O O . GLU A 1 107 ? 23.266 13.201 -2.814 1.00 95.44 107 GLU A O 1
ATOM 860 N N . GLU A 1 108 ? 24.762 13.315 -4.471 1.00 96.06 108 GLU A N 1
ATOM 861 C CA . GLU A 1 108 ? 24.190 14.536 -5.057 1.00 96.06 108 GLU A CA 1
ATOM 862 C C . GLU A 1 108 ? 23.129 14.282 -6.142 1.00 96.06 108 GLU A C 1
ATOM 864 O O . GLU A 1 108 ? 22.377 15.199 -6.494 1.00 96.06 108 GLU A O 1
ATOM 869 N N . LYS A 1 109 ? 23.136 13.100 -6.774 1.00 96.25 109 LYS A N 1
ATOM 870 C CA . LYS A 1 109 ? 22.469 12.887 -8.071 1.00 96.25 109 LYS A CA 1
ATOM 871 C C . LYS A 1 109 ? 21.799 11.537 -8.270 1.00 96.25 109 LYS A C 1
ATOM 873 O O . LYS A 1 109 ? 21.007 11.436 -9.211 1.00 96.25 109 LYS A O 1
ATOM 878 N N . GLN A 1 110 ? 22.079 10.518 -7.461 1.00 94.00 110 GLN A N 1
ATOM 879 C CA . GLN A 1 110 ? 21.537 9.179 -7.703 1.00 94.00 110 GLN A CA 1
ATOM 880 C C . GLN A 1 110 ? 20.011 9.147 -7.637 1.00 94.00 110 GLN A C 1
ATOM 882 O O . GLN A 1 110 ? 19.400 8.651 -8.578 1.00 94.00 110 GLN A O 1
ATOM 887 N N . GLU A 1 111 ? 19.399 9.693 -6.581 1.00 94.25 111 GLU A N 1
ATOM 888 C CA . GLU A 1 111 ? 17.936 9.681 -6.419 1.00 94.25 111 GLU A CA 1
ATOM 889 C C . GLU A 1 111 ? 17.241 10.395 -7.588 1.00 94.25 111 GLU A C 1
ATOM 891 O O . GLU A 1 111 ? 16.386 9.811 -8.249 1.00 94.25 111 GLU A O 1
ATOM 896 N N . GLU A 1 112 ? 17.672 11.619 -7.914 1.00 95.19 112 GLU A N 1
ATOM 897 C CA . GLU A 1 112 ? 17.146 12.399 -9.045 1.00 95.19 112 GLU A CA 1
ATOM 898 C C . GLU A 1 112 ? 17.294 11.638 -10.375 1.00 95.19 112 GLU A C 1
ATOM 900 O O . GLU A 1 112 ? 16.347 11.538 -11.158 1.00 95.19 112 GLU A O 1
ATOM 905 N N . SER A 1 113 ? 18.477 11.065 -10.626 1.00 95.50 113 SER A N 1
ATOM 906 C CA . SER A 1 113 ? 18.760 10.315 -11.858 1.00 95.50 113 SER A CA 1
ATOM 907 C C . SER A 1 113 ? 17.912 9.047 -11.956 1.00 95.50 113 SER A C 1
ATOM 909 O O . SER A 1 113 ? 17.443 8.701 -13.045 1.00 95.50 113 SER A O 1
ATOM 911 N N . PHE A 1 114 ? 17.719 8.359 -10.831 1.00 94.94 114 PHE A N 1
ATOM 912 C CA . PHE A 1 114 ? 16.932 7.138 -10.745 1.00 94.94 114 PHE A CA 1
ATOM 913 C C . PHE A 1 114 ? 15.450 7.428 -10.981 1.00 94.94 114 PHE A C 1
ATOM 915 O O . PHE A 1 114 ? 14.880 6.856 -11.905 1.00 94.94 114 PHE A O 1
ATOM 922 N N . LEU A 1 115 ? 14.860 8.372 -10.239 1.00 96.62 115 LEU A N 1
ATOM 923 C CA . LEU A 1 115 ? 13.449 8.748 -10.378 1.00 96.62 115 LEU A CA 1
ATOM 924 C C . LEU A 1 115 ? 13.130 9.237 -11.790 1.00 96.62 115 LEU A C 1
ATOM 926 O O . LEU A 1 115 ? 12.133 8.823 -12.375 1.00 96.62 115 LEU A O 1
ATOM 930 N N . LYS A 1 116 ? 14.006 10.057 -12.382 1.00 97.00 116 LYS A N 1
ATOM 931 C CA . LYS A 1 116 ? 13.834 10.512 -13.765 1.00 97.00 116 LYS A CA 1
ATOM 932 C C . LYS A 1 116 ? 13.845 9.344 -14.754 1.00 97.00 116 LYS A C 1
ATOM 934 O O . LYS A 1 116 ? 12.973 9.262 -15.613 1.00 97.00 116 LYS A O 1
ATOM 939 N N . SER A 1 117 ? 14.811 8.435 -14.625 1.00 96.69 117 SER A N 1
ATOM 940 C CA . SER A 1 117 ? 14.921 7.268 -15.512 1.00 96.69 117 SER A CA 1
ATOM 941 C C . SER A 1 117 ? 13.746 6.303 -15.338 1.00 96.69 117 SER A C 1
ATOM 943 O O . SER A 1 117 ? 13.250 5.747 -16.317 1.00 96.69 117 SER A O 1
ATOM 945 N N . GLU A 1 118 ? 13.285 6.113 -14.102 1.00 97.12 118 GLU A N 1
ATOM 946 C CA . GLU A 1 118 ? 12.119 5.296 -13.784 1.00 97.12 118 GLU A CA 1
ATOM 947 C C . GLU A 1 118 ? 10.848 5.922 -14.366 1.00 97.12 118 GLU A C 1
ATOM 949 O O . GLU A 1 118 ? 10.107 5.245 -15.074 1.00 97.12 118 GLU A O 1
ATOM 954 N N . TYR A 1 119 ? 10.622 7.222 -14.179 1.00 97.94 119 TYR A N 1
ATOM 955 C CA . TYR A 1 119 ? 9.469 7.906 -14.761 1.00 97.94 119 TYR A CA 1
ATOM 956 C C . TYR A 1 119 ? 9.461 7.838 -16.295 1.00 97.94 119 TYR A C 1
ATOM 958 O O . TYR A 1 119 ? 8.444 7.467 -16.887 1.00 97.94 119 TYR A O 1
ATOM 966 N N . ASP A 1 120 ? 10.605 8.090 -16.941 1.00 98.00 120 ASP A N 1
ATOM 967 C CA . ASP A 1 120 ? 10.768 7.959 -18.395 1.00 98.00 120 ASP A CA 1
ATOM 968 C C . ASP A 1 120 ? 10.429 6.521 -18.865 1.00 98.00 120 ASP A C 1
ATOM 970 O O . ASP A 1 120 ? 9.786 6.309 -19.906 1.00 98.00 120 ASP A O 1
ATOM 974 N N . LEU A 1 121 ? 10.798 5.502 -18.077 1.00 98.44 121 LEU A N 1
ATOM 975 C CA . LEU A 1 121 ? 10.432 4.107 -18.334 1.00 98.44 121 LEU A CA 1
ATOM 976 C C . LEU A 1 121 ? 8.917 3.880 -18.203 1.00 98.44 121 LEU A C 1
ATOM 978 O O . LEU A 1 121 ? 8.322 3.275 -19.097 1.00 98.44 121 LEU A O 1
ATOM 982 N N . PHE A 1 122 ? 8.279 4.381 -17.143 1.00 98.44 122 PHE A N 1
ATOM 983 C CA . PHE A 1 122 ? 6.827 4.297 -16.953 1.00 98.44 122 PHE A CA 1
ATOM 984 C C . PHE A 1 122 ? 6.069 4.927 -18.119 1.00 98.44 122 PHE A C 1
ATOM 986 O O . PHE A 1 122 ? 5.236 4.266 -18.741 1.00 98.44 122 PHE A O 1
ATOM 993 N N . VAL A 1 123 ? 6.397 6.171 -18.464 1.00 98.25 123 VAL A N 1
ATOM 994 C CA . VAL A 1 123 ? 5.776 6.910 -19.568 1.00 98.25 123 VAL A CA 1
ATOM 995 C C . VAL A 1 123 ? 5.918 6.146 -20.883 1.00 98.25 123 VAL A C 1
ATOM 997 O O . VAL A 1 123 ? 4.921 5.872 -21.561 1.00 98.25 123 VAL A O 1
ATOM 1000 N N . SER A 1 124 ? 7.140 5.727 -21.220 1.00 98.31 124 SER A N 1
ATOM 1001 C CA . SER A 1 124 ? 7.411 5.049 -22.489 1.00 98.31 124 SER A CA 1
ATOM 1002 C C . SER A 1 124 ? 6.751 3.668 -22.582 1.00 98.31 124 SER A C 1
ATOM 1004 O O . SER A 1 124 ? 6.140 3.340 -23.603 1.00 98.31 124 SER A O 1
ATOM 1006 N N . LYS A 1 125 ? 6.828 2.845 -21.528 1.00 98.56 125 LYS A N 1
ATOM 1007 C CA . LYS A 1 125 ? 6.338 1.456 -21.548 1.00 98.56 125 LYS A CA 1
ATOM 1008 C C . LYS A 1 125 ? 4.833 1.352 -21.334 1.00 98.56 125 LYS A C 1
ATOM 1010 O O . LYS A 1 125 ? 4.211 0.485 -21.946 1.00 98.56 125 LYS A O 1
ATOM 1015 N N . LEU A 1 126 ? 4.229 2.276 -20.581 1.00 98.25 126 LEU A N 1
ATOM 1016 C CA . LEU A 1 126 ? 2.771 2.414 -20.503 1.00 98.25 126 LEU A CA 1
ATOM 1017 C C . LEU A 1 126 ? 2.177 3.127 -21.726 1.00 98.25 126 LEU A C 1
ATOM 1019 O O . LEU A 1 126 ? 0.948 3.177 -21.839 1.00 98.25 126 LEU A O 1
ATOM 1023 N N . ARG A 1 127 ? 3.020 3.597 -22.659 1.00 97.81 127 ARG A N 1
ATOM 1024 C CA . ARG A 1 127 ? 2.641 4.276 -23.908 1.00 97.81 127 ARG A CA 1
ATOM 1025 C C . ARG A 1 127 ? 1.829 5.551 -23.665 1.00 97.81 127 ARG A C 1
ATOM 1027 O O . ARG A 1 127 ? 0.841 5.784 -24.355 1.00 97.81 127 ARG A O 1
ATOM 1034 N N . ILE A 1 128 ? 2.236 6.336 -22.672 1.00 97.69 128 ILE A N 1
ATOM 1035 C CA . ILE A 1 128 ? 1.639 7.641 -22.385 1.00 97.69 128 ILE A CA 1
ATOM 1036 C C . ILE A 1 128 ? 2.187 8.640 -23.410 1.00 97.69 128 ILE A C 1
ATOM 1038 O O . ILE A 1 128 ? 3.398 8.769 -23.583 1.00 97.69 128 ILE A O 1
ATOM 1042 N N . THR A 1 129 ? 1.293 9.304 -24.134 1.00 97.56 129 THR A N 1
ATOM 1043 C CA . THR A 1 129 ? 1.637 10.271 -25.185 1.00 97.56 129 THR A CA 1
ATOM 1044 C C . THR A 1 129 ? 1.981 11.642 -24.607 1.00 97.56 129 THR A C 1
ATOM 1046 O O . THR A 1 129 ? 1.523 11.994 -23.525 1.00 97.56 129 THR A O 1
ATOM 1049 N N . GLU A 1 130 ? 2.714 12.471 -25.357 1.00 95.81 130 GLU A N 1
ATOM 1050 C CA . GLU A 1 130 ? 3.029 13.854 -24.949 1.00 95.81 130 GLU A CA 1
ATOM 1051 C C . GLU A 1 130 ? 1.770 14.664 -24.604 1.00 95.81 130 GLU A C 1
ATOM 1053 O O . GLU A 1 130 ? 1.722 15.333 -23.580 1.00 95.81 130 GLU A O 1
ATOM 1058 N N . LYS A 1 131 ? 0.696 14.518 -25.392 1.00 96.38 131 LYS A N 1
ATOM 1059 C CA . LYS A 1 131 ? -0.591 15.173 -25.116 1.00 96.38 131 LYS A CA 1
ATOM 1060 C C . LYS A 1 131 ? -1.205 14.728 -23.783 1.00 96.38 131 LYS A C 1
ATOM 1062 O O . LYS A 1 131 ? -1.850 15.525 -23.105 1.00 96.38 131 LYS A O 1
ATOM 1067 N N . GLU A 1 132 ? -1.070 13.452 -23.435 1.00 97.00 132 GLU A N 1
ATOM 1068 C CA . GLU A 1 132 ? -1.554 12.927 -22.156 1.00 97.00 132 GLU A CA 1
ATOM 1069 C C . GLU A 1 132 ? -0.676 13.405 -20.995 1.00 97.00 132 GLU A C 1
ATOM 1071 O O . GLU A 1 132 ? -1.214 13.749 -19.948 1.00 97.00 132 GLU A O 1
ATOM 1076 N N . LEU A 1 133 ? 0.644 13.515 -21.189 1.00 94.44 133 LEU A N 1
ATOM 1077 C CA . LEU A 1 133 ? 1.550 14.124 -20.208 1.00 94.44 133 LEU A CA 1
ATOM 1078 C C . LEU A 1 133 ? 1.212 15.595 -19.962 1.00 94.44 133 LEU A C 1
ATOM 1080 O O . LEU A 1 133 ? 1.123 16.017 -18.812 1.00 94.44 133 LEU A O 1
ATOM 1084 N N . ASP A 1 134 ? 0.959 16.364 -21.021 1.00 92.81 134 ASP A N 1
ATOM 1085 C CA . ASP A 1 134 ? 0.535 17.760 -20.902 1.00 92.81 134 ASP A CA 1
ATOM 1086 C C . ASP A 1 134 ? -0.767 17.873 -20.100 1.00 92.81 134 ASP A C 1
ATOM 1088 O O . ASP A 1 134 ? -0.921 18.776 -19.278 1.00 92.81 134 ASP A O 1
ATOM 1092 N N . ALA A 1 135 ? -1.712 16.952 -20.307 1.00 92.62 135 ALA A N 1
ATOM 1093 C CA . ALA A 1 135 ? -2.953 16.914 -19.538 1.00 92.62 135 ALA A CA 1
ATOM 1094 C C . ALA A 1 135 ? -2.715 16.539 -18.065 1.00 92.62 135 ALA A C 1
ATOM 1096 O O . ALA A 1 135 ? -3.309 17.164 -17.184 1.00 92.62 135 ALA A O 1
ATOM 1097 N N . LEU A 1 136 ? -1.831 15.570 -17.796 1.00 93.25 136 LEU A N 1
ATOM 1098 C CA . LEU A 1 136 ? -1.460 15.168 -16.438 1.00 93.25 136 LEU A CA 1
ATOM 1099 C C . LEU A 1 136 ? -0.819 16.321 -15.659 1.00 93.25 136 LEU A C 1
ATOM 1101 O O . LEU A 1 136 ? -1.169 16.521 -14.498 1.00 93.25 136 LEU A O 1
ATOM 1105 N N . ASN A 1 137 ? 0.071 17.077 -16.306 1.00 89.50 137 ASN A N 1
ATOM 1106 C CA . ASN A 1 137 ? 0.895 18.111 -15.676 1.00 89.50 137 ASN A CA 1
ATOM 1107 C C . ASN A 1 137 ? 0.194 19.475 -15.552 1.00 89.50 137 ASN A C 1
ATOM 1109 O O . ASN A 1 137 ? 0.569 20.285 -14.709 1.00 89.50 137 ASN A O 1
ATOM 1113 N N . ASN A 1 138 ? -0.837 19.752 -16.358 1.00 89.00 138 ASN A N 1
ATOM 1114 C CA . ASN A 1 138 ? -1.546 21.041 -16.348 1.00 89.00 138 ASN A CA 1
ATOM 1115 C C . ASN A 1 138 ? -2.611 21.175 -15.247 1.00 89.00 138 ASN A C 1
ATOM 1117 O O . ASN A 1 138 ? -3.440 22.090 -15.287 1.00 89.00 138 ASN A O 1
ATOM 1121 N N . LYS A 1 139 ? -2.622 20.279 -14.258 1.00 90.44 139 LYS A N 1
ATOM 1122 C CA . LYS A 1 139 ? -3.601 20.296 -13.173 1.00 90.44 139 LYS A CA 1
ATOM 1123 C C . LYS A 1 139 ? -2.929 20.041 -11.827 1.00 90.44 139 LYS A C 1
ATOM 1125 O O . LYS A 1 139 ? -1.974 19.281 -11.725 1.00 90.44 139 LYS A O 1
ATOM 1130 N N . LYS A 1 140 ? -3.495 20.646 -10.784 1.00 90.94 140 LYS A N 1
ATOM 1131 C CA . LYS A 1 140 ? -3.194 20.310 -9.389 1.00 90.94 140 LYS A CA 1
ATOM 1132 C C . LYS A 1 140 ? -4.228 19.312 -8.892 1.00 90.94 140 LYS A C 1
ATOM 1134 O O . LYS A 1 140 ? -5.423 19.552 -9.059 1.00 90.94 140 LYS A O 1
ATOM 1139 N N . TYR A 1 141 ? -3.770 18.205 -8.324 1.00 97.12 141 TYR A N 1
ATOM 1140 C CA . TYR A 1 141 ? -4.634 17.126 -7.850 1.00 97.12 141 TYR A CA 1
ATOM 1141 C C . TYR A 1 141 ? -4.996 17.361 -6.389 1.00 97.12 141 TYR A C 1
ATOM 1143 O O . TYR A 1 141 ? -4.174 17.843 -5.618 1.00 97.12 141 TYR A O 1
ATOM 1151 N N . ARG A 1 142 ? -6.211 17.005 -5.979 1.00 97.81 142 ARG A N 1
ATOM 1152 C CA . ARG A 1 142 ? -6.668 17.164 -4.594 1.00 97.81 142 ARG A CA 1
ATOM 1153 C C . ARG A 1 142 ? -6.770 15.821 -3.895 1.00 97.81 142 ARG A C 1
ATOM 1155 O O . ARG A 1 142 ? -7.661 15.022 -4.198 1.00 97.81 142 ARG A O 1
ATOM 1162 N N . TYR A 1 143 ? -5.881 15.592 -2.937 1.00 98.19 143 TYR A N 1
ATOM 1163 C CA . TYR A 1 143 ? -5.941 14.437 -2.055 1.00 98.19 143 TYR A CA 1
ATOM 1164 C C . TYR A 1 143 ? -6.719 14.793 -0.781 1.00 98.19 143 TYR A C 1
ATOM 1166 O O . TYR A 1 143 ? -6.324 15.685 -0.028 1.00 98.19 143 TYR A O 1
ATOM 1174 N N . GLY A 1 144 ? -7.843 14.115 -0.541 1.00 97.69 144 GLY A N 1
ATOM 1175 C CA . GLY A 1 144 ? -8.727 14.395 0.594 1.00 97.69 144 GLY A CA 1
ATOM 1176 C C . GLY A 1 144 ? -8.665 13.322 1.679 1.00 97.69 144 GLY A C 1
ATOM 1177 O O . GLY A 1 144 ? -8.658 12.138 1.362 1.00 97.69 144 GLY A O 1
ATOM 1178 N N . PHE A 1 145 ? -8.683 13.717 2.955 1.00 96.94 145 PHE A N 1
ATOM 1179 C CA . PHE A 1 145 ? -8.618 12.770 4.079 1.00 96.94 145 PHE A CA 1
ATOM 1180 C C . PHE A 1 145 ? -9.269 13.295 5.369 1.00 96.94 145 PHE A C 1
ATOM 1182 O O . PHE A 1 145 ? -9.503 14.495 5.536 1.00 96.94 145 PHE A O 1
ATOM 1189 N N . LEU A 1 146 ? -9.545 12.387 6.309 1.00 94.50 146 LEU A N 1
ATOM 1190 C CA . LEU A 1 146 ? -9.710 12.700 7.736 1.00 94.50 146 LEU A CA 1
ATOM 1191 C C . LEU A 1 146 ? -8.445 12.262 8.468 1.00 94.50 146 LEU A C 1
ATOM 1193 O O . LEU A 1 146 ? -7.784 11.333 8.013 1.00 94.50 146 LEU A O 1
ATOM 1197 N N . ASP A 1 147 ? -8.153 12.847 9.630 1.00 92.44 147 ASP A N 1
ATOM 1198 C CA . ASP A 1 147 ? -7.116 12.271 10.490 1.00 92.44 147 ASP A CA 1
ATOM 1199 C C . ASP A 1 147 ? -7.482 10.832 10.855 1.00 92.44 147 ASP A C 1
ATOM 1201 O O . ASP A 1 147 ? -8.525 10.561 11.463 1.00 92.44 147 ASP A O 1
ATOM 1205 N N . PHE A 1 148 ? -6.603 9.909 10.486 1.00 92.31 148 PHE A N 1
ATOM 1206 C CA . PHE A 1 148 ? -6.760 8.497 10.765 1.00 92.31 148 PHE A CA 1
ATOM 1207 C C . PHE A 1 148 ? -5.387 7.841 10.857 1.00 92.31 148 PHE A C 1
ATOM 1209 O O . PHE A 1 148 ? -4.800 7.412 9.866 1.00 92.31 148 PHE A O 1
ATOM 1216 N N . ALA A 1 149 ? -4.858 7.780 12.076 1.00 92.69 149 ALA A N 1
ATOM 1217 C CA . ALA A 1 149 ? -3.544 7.216 12.327 1.00 92.69 149 ALA A CA 1
ATOM 1218 C C . ALA A 1 149 ? -3.466 5.719 11.956 1.00 92.69 149 ALA A C 1
ATOM 1220 O O . ALA A 1 149 ? -4.422 4.977 12.206 1.00 92.69 149 ALA A O 1
ATOM 1221 N N . PRO A 1 150 ? -2.318 5.240 11.441 1.00 94.56 150 PRO A N 1
ATOM 1222 C CA . PRO A 1 150 ? -1.172 5.999 10.918 1.00 94.56 150 PRO A CA 1
ATOM 1223 C C . PRO A 1 150 ? -1.292 6.357 9.427 1.00 94.56 150 PRO A C 1
ATOM 1225 O O . PRO A 1 150 ? -0.291 6.677 8.797 1.00 94.56 150 PRO A O 1
ATOM 1228 N N . TYR A 1 151 ? -2.467 6.226 8.817 1.00 95.69 151 TYR A N 1
ATOM 1229 C CA . TYR A 1 151 ? -2.629 6.365 7.370 1.00 95.69 151 TYR A CA 1
ATOM 1230 C C . TYR A 1 151 ? -2.499 7.805 6.902 1.00 95.69 151 TYR A C 1
ATOM 1232 O O . TYR A 1 151 ? -1.733 8.076 5.980 1.00 95.69 151 TYR A O 1
ATOM 1240 N N . ASP A 1 152 ? -3.221 8.707 7.558 1.00 96.44 152 ASP A N 1
ATOM 1241 C CA . ASP A 1 152 ? -3.261 10.118 7.211 1.00 96.44 152 ASP A CA 1
ATOM 1242 C C . ASP A 1 152 ? -3.255 10.971 8.480 1.00 96.44 152 ASP A C 1
ATOM 1244 O O . ASP A 1 152 ? -4.085 10.796 9.377 1.00 96.44 152 ASP A O 1
ATOM 1248 N N . THR A 1 153 ? -2.329 11.920 8.541 1.00 94.94 153 THR A N 1
ATOM 1249 C CA . THR A 1 153 ? -2.310 12.996 9.531 1.00 94.94 153 THR A CA 1
ATOM 1250 C C . THR A 1 153 ? -1.763 14.264 8.899 1.00 94.94 153 THR A C 1
ATOM 1252 O O . THR A 1 153 ? -0.956 14.206 7.972 1.00 94.94 153 THR A O 1
ATOM 1255 N N . LYS A 1 154 ? -2.183 15.428 9.394 1.00 93.50 154 LYS A N 1
ATOM 1256 C CA . LYS A 1 154 ? -1.555 16.700 9.030 1.00 93.50 154 LYS A CA 1
ATOM 1257 C C . LYS A 1 154 ? -1.484 17.621 10.229 1.00 93.50 154 LYS A C 1
ATOM 1259 O O . LYS A 1 154 ? -2.511 18.148 10.663 1.00 93.50 154 LYS A O 1
ATOM 1264 N N . GLU A 1 155 ? -0.263 17.828 10.702 1.00 89.69 155 GLU A N 1
ATOM 1265 C CA . GLU A 1 155 ? 0.076 18.607 11.890 1.00 89.69 155 GLU A CA 1
ATOM 1266 C C . GLU A 1 155 ? 1.245 19.543 11.565 1.00 89.69 155 GLU A C 1
ATOM 1268 O O . GLU A 1 155 ? 2.136 19.198 10.793 1.00 89.69 155 GLU A O 1
ATOM 1273 N N . GLY A 1 156 ? 1.208 20.784 12.061 1.00 82.56 156 GLY A N 1
ATOM 1274 C CA . GLY A 1 156 ? 2.250 21.780 11.754 1.00 82.56 156 GLY A CA 1
ATOM 1275 C C . GLY A 1 156 ? 2.433 22.089 10.255 1.00 82.56 156 GLY A C 1
ATOM 1276 O O . GLY A 1 156 ? 3.478 22.585 9.850 1.00 82.56 156 GLY A O 1
ATOM 1277 N N . GLY A 1 157 ? 1.439 21.775 9.413 1.00 85.38 157 GLY A N 1
ATOM 1278 C CA . GLY A 1 157 ? 1.522 21.894 7.950 1.00 85.38 157 GLY A CA 1
ATOM 1279 C C . GLY A 1 157 ? 2.161 20.693 7.243 1.00 85.38 157 GLY A C 1
ATOM 1280 O O . GLY A 1 157 ? 2.061 20.605 6.020 1.00 85.38 157 GLY A O 1
ATOM 1281 N N . VAL A 1 158 ? 2.733 19.749 7.991 1.00 90.75 158 VAL A N 1
ATOM 1282 C CA . VAL A 1 158 ? 3.336 18.517 7.476 1.00 90.75 158 VAL A CA 1
ATOM 1283 C C . VAL A 1 158 ? 2.250 17.454 7.359 1.00 90.75 158 VAL A C 1
ATOM 1285 O O . VAL A 1 158 ? 1.618 17.098 8.350 1.00 90.75 158 VAL A O 1
ATOM 1288 N N . TYR A 1 159 ? 2.000 16.981 6.140 1.00 93.50 159 TYR A N 1
ATOM 1289 C CA . TYR A 1 159 ? 1.143 15.824 5.881 1.00 93.50 159 TYR A CA 1
ATOM 1290 C C . TYR A 1 159 ? 1.996 14.558 5.964 1.00 93.50 159 TYR A C 1
ATOM 1292 O O . TYR A 1 159 ? 3.077 14.543 5.383 1.00 93.50 159 TYR A O 1
ATOM 1300 N N . GLY A 1 160 ? 1.529 13.536 6.682 1.00 95.56 160 GLY A N 1
ATOM 1301 C CA . GLY A 1 160 ? 2.277 12.294 6.823 1.00 95.56 160 GLY A CA 1
ATOM 1302 C C . GLY A 1 160 ? 1.431 11.055 7.104 1.00 95.56 160 GLY A C 1
ATOM 1303 O O . GLY A 1 160 ? 0.239 11.149 7.412 1.00 95.56 160 GLY A O 1
ATOM 1304 N N . GLY A 1 161 ? 2.060 9.887 6.983 1.00 96.75 161 GLY A N 1
ATOM 1305 C CA . GLY A 1 161 ? 1.442 8.577 7.194 1.00 96.75 161 GLY A CA 1
ATOM 1306 C C . GLY A 1 161 ? 1.604 7.598 6.033 1.00 96.75 161 GLY A C 1
ATOM 1307 O O . GLY A 1 161 ? 2.280 7.871 5.046 1.00 96.75 161 GLY A O 1
ATOM 1308 N N . LEU A 1 162 ? 0.979 6.422 6.137 1.00 96.88 162 LEU A N 1
ATOM 1309 C CA . LEU A 1 162 ? 1.085 5.377 5.104 1.00 96.88 162 LEU A CA 1
ATOM 1310 C C . LEU A 1 162 ? 0.504 5.837 3.762 1.00 96.88 162 LEU A C 1
ATOM 1312 O O . LEU A 1 162 ? 1.142 5.658 2.726 1.00 96.88 162 LEU A O 1
ATOM 1316 N N . SER A 1 163 ? -0.691 6.437 3.770 1.00 96.94 163 SER A N 1
ATOM 1317 C CA . SER A 1 163 ? -1.294 6.998 2.556 1.00 96.94 163 SER A CA 1
ATOM 1318 C C . SER A 1 163 ? -0.444 8.143 2.015 1.00 96.94 163 SER A C 1
ATOM 1320 O O . SER A 1 163 ? -0.209 8.224 0.809 1.00 96.94 163 SER A O 1
ATOM 1322 N N . ALA A 1 164 ? 0.059 8.991 2.920 1.00 95.06 164 ALA A N 1
ATOM 1323 C CA . ALA A 1 164 ? 0.899 10.119 2.557 1.00 95.06 164 ALA A CA 1
ATOM 1324 C C . ALA A 1 164 ? 2.154 9.662 1.834 1.00 95.06 164 ALA A C 1
ATOM 1326 O O . ALA A 1 164 ? 2.497 10.225 0.799 1.00 95.06 164 ALA A O 1
ATOM 1327 N N . LYS A 1 165 ? 2.777 8.579 2.306 1.00 96.62 165 LYS A N 1
ATOM 1328 C CA . LYS A 1 165 ? 4.011 8.081 1.716 1.00 96.62 165 LYS A CA 1
ATOM 1329 C C . LYS A 1 165 ? 3.836 7.577 0.286 1.00 96.62 165 LYS A C 1
ATOM 1331 O O . LYS A 1 165 ? 4.714 7.806 -0.544 1.00 96.62 165 LYS A O 1
ATOM 1336 N N . TYR A 1 166 ? 2.697 6.958 -0.031 1.00 97.69 166 TYR A N 1
ATOM 1337 C CA . TYR A 1 166 ? 2.355 6.619 -1.416 1.00 97.69 166 TYR A CA 1
ATOM 1338 C C . TYR A 1 166 ? 2.252 7.869 -2.294 1.00 97.69 166 TYR A C 1
ATOM 1340 O O . TYR A 1 166 ? 2.846 7.916 -3.369 1.00 97.69 166 TYR A O 1
ATOM 1348 N N . VAL A 1 167 ? 1.503 8.880 -1.849 1.00 97.12 167 VAL A N 1
ATOM 1349 C CA . VAL A 1 167 ? 1.234 10.083 -2.652 1.00 97.12 167 VAL A CA 1
ATOM 1350 C C . VAL A 1 167 ? 2.482 10.963 -2.779 1.00 97.12 167 VAL A C 1
ATOM 1352 O O . VAL A 1 167 ? 2.778 11.452 -3.868 1.00 97.12 167 VAL A O 1
ATOM 1355 N N . GLU A 1 168 ? 3.264 11.115 -1.711 1.00 95.50 168 GLU A N 1
ATOM 1356 C CA . GLU A 1 168 ? 4.523 11.866 -1.690 1.00 95.50 168 GLU A CA 1
ATOM 1357 C C . GLU A 1 168 ? 5.543 11.252 -2.654 1.00 95.50 168 GLU A C 1
ATOM 1359 O O . GLU A 1 168 ? 6.081 11.942 -3.519 1.00 95.50 168 GLU A O 1
ATOM 1364 N N . ASN 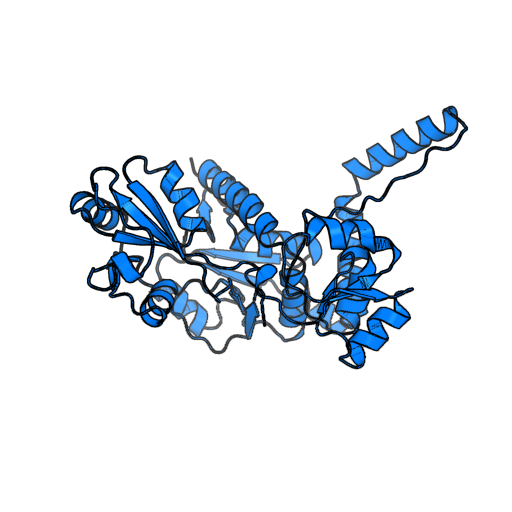A 1 169 ? 5.789 9.945 -2.548 1.00 96.50 169 ASN A N 1
ATOM 1365 C CA . ASN A 1 169 ? 6.755 9.276 -3.411 1.00 96.50 169 ASN A CA 1
ATOM 1366 C C . ASN A 1 169 ? 6.272 9.239 -4.872 1.00 96.50 169 ASN A C 1
ATOM 1368 O O . ASN A 1 169 ? 7.082 9.394 -5.785 1.00 96.50 169 ASN A O 1
ATOM 1372 N N . PHE A 1 170 ? 4.961 9.113 -5.111 1.00 97.88 170 PHE A N 1
ATOM 1373 C CA . PHE A 1 170 ? 4.402 9.259 -6.454 1.00 97.88 170 PHE A CA 1
ATOM 1374 C C . PHE A 1 170 ? 4.627 10.664 -7.022 1.00 97.88 170 PHE A C 1
ATOM 1376 O O . PHE A 1 170 ? 4.977 10.807 -8.194 1.00 97.88 170 PHE A O 1
ATOM 1383 N N . SER A 1 171 ? 4.462 11.698 -6.194 1.00 96.56 171 SER A N 1
ATOM 1384 C CA . SER A 1 171 ? 4.728 13.091 -6.574 1.00 96.56 171 SER A CA 1
ATOM 1385 C C . SER A 1 171 ? 6.198 13.285 -6.945 1.00 96.56 171 SER A C 1
ATOM 1387 O O . SER A 1 171 ? 6.497 13.896 -7.965 1.00 96.56 171 SER A O 1
ATOM 1389 N N . LYS A 1 172 ? 7.124 12.703 -6.168 1.00 96.12 172 LYS A N 1
ATOM 1390 C CA . LYS A 1 172 ? 8.569 12.738 -6.456 1.00 96.12 172 LYS A CA 1
ATOM 1391 C C . LYS A 1 172 ? 8.925 12.041 -7.767 1.00 96.12 172 LYS A C 1
ATOM 1393 O O . LYS A 1 172 ? 9.738 12.563 -8.520 1.00 96.12 172 LYS A O 1
ATOM 1398 N N . LEU A 1 173 ? 8.316 10.886 -8.040 1.00 97.19 173 LEU A N 1
ATOM 1399 C CA . LEU A 1 173 ? 8.531 10.150 -9.286 1.00 97.19 173 LEU A CA 1
ATOM 1400 C C . LEU A 1 173 ? 7.996 10.922 -10.499 1.00 97.19 173 LEU A C 1
ATOM 1402 O O . LEU A 1 173 ? 8.693 11.078 -11.493 1.00 97.19 173 LEU A O 1
ATOM 1406 N N . SER A 1 174 ? 6.739 11.364 -10.430 1.00 95.56 174 SER A N 1
ATOM 1407 C CA . SER A 1 174 ? 5.998 11.863 -11.598 1.00 95.56 174 SER A CA 1
ATOM 1408 C C . SER A 1 174 ? 6.096 13.370 -11.823 1.00 95.56 174 SER A C 1
ATOM 1410 O O . SER A 1 174 ? 5.760 13.848 -12.904 1.00 95.56 174 SER A O 1
ATOM 1412 N N . GLY A 1 175 ? 6.501 14.132 -10.805 1.00 93.94 175 GLY A N 1
ATOM 1413 C CA . GLY A 1 175 ? 6.391 15.591 -10.793 1.00 93.94 175 GLY A CA 1
ATOM 1414 C C . GLY A 1 175 ? 4.958 16.108 -10.609 1.00 93.94 175 GLY A C 1
ATOM 1415 O O . GLY A 1 175 ? 4.744 17.317 -10.653 1.00 93.94 175 GLY A O 1
ATOM 1416 N N . ILE A 1 176 ? 3.972 15.226 -10.401 1.00 95.12 176 ILE A N 1
ATOM 1417 C CA . ILE A 1 176 ? 2.583 15.619 -10.154 1.00 95.12 176 ILE A CA 1
ATOM 1418 C C . ILE A 1 176 ? 2.455 16.222 -8.753 1.00 95.12 176 ILE A C 1
ATOM 1420 O O . ILE A 1 176 ? 2.842 15.609 -7.761 1.00 95.12 176 ILE A O 1
ATOM 1424 N N . GLU A 1 177 ? 1.853 17.408 -8.666 1.00 93.44 177 GLU A N 1
ATOM 1425 C CA . GLU A 1 177 ? 1.597 18.092 -7.399 1.00 93.44 177 GLU A CA 1
ATOM 1426 C C . GLU A 1 177 ? 0.208 17.763 -6.831 1.00 93.44 177 GLU A C 1
ATOM 1428 O O . GLU A 1 177 ? -0.808 17.830 -7.536 1.00 93.44 177 GLU A O 1
ATOM 1433 N N . PHE A 1 178 ? 0.163 17.509 -5.519 1.00 95.69 178 PHE A N 1
ATOM 1434 C CA . PHE A 1 178 ? -1.073 17.331 -4.760 1.00 95.69 178 PHE A CA 1
ATOM 1435 C C . PHE A 1 178 ? -1.292 18.456 -3.745 1.00 95.69 178 PHE A C 1
ATOM 1437 O O . PHE A 1 178 ? -0.389 18.852 -3.007 1.00 95.69 178 PHE A O 1
ATOM 1444 N N . GLU A 1 179 ? -2.533 18.925 -3.662 1.00 95.81 179 GLU A N 1
ATOM 1445 C CA . GLU A 1 179 ? -3.060 19.681 -2.535 1.00 95.81 179 GLU A CA 1
ATOM 1446 C C . GLU A 1 179 ? -3.718 18.718 -1.538 1.00 95.81 179 GLU A C 1
ATOM 1448 O O . GLU A 1 179 ? -4.539 17.879 -1.912 1.00 95.81 179 GLU A O 1
ATOM 1453 N N . TYR A 1 180 ? -3.345 18.839 -0.262 1.00 96.19 180 TYR A N 1
ATOM 1454 C CA . TYR A 1 180 ? -3.783 17.938 0.807 1.00 96.19 180 TYR A CA 1
ATOM 1455 C C . TYR A 1 180 ? -4.881 18.576 1.664 1.00 96.19 180 TYR A C 1
ATOM 1457 O O . TYR A 1 180 ? -4.599 19.420 2.530 1.00 96.19 180 TYR A O 1
ATOM 1465 N N . ASP A 1 181 ? -6.114 18.117 1.458 1.00 96.00 181 ASP A N 1
ATOM 1466 C CA . ASP A 1 181 ? -7.330 18.618 2.093 1.00 96.00 181 ASP A CA 1
ATOM 1467 C C . ASP A 1 181 ? -7.743 17.762 3.300 1.00 96.00 181 ASP A C 1
ATOM 1469 O O . ASP A 1 181 ? -8.330 16.685 3.159 1.00 96.00 181 ASP A O 1
ATOM 1473 N N . LYS A 1 182 ? -7.489 18.281 4.508 1.00 96.50 182 LYS A N 1
ATOM 1474 C CA . LYS A 1 182 ? -7.951 17.692 5.776 1.00 96.50 182 LYS A CA 1
ATOM 1475 C C . LYS A 1 182 ? -9.391 18.111 6.059 1.00 96.50 182 LYS A C 1
ATOM 1477 O O . LYS A 1 182 ? -9.692 19.298 6.209 1.00 96.50 182 LYS A O 1
ATOM 1482 N N . TYR A 1 183 ? -10.287 17.142 6.195 1.00 96.56 183 TYR A N 1
ATOM 1483 C CA . TYR A 1 183 ? -11.688 17.374 6.536 1.00 96.56 183 TYR A CA 1
ATOM 1484 C C . TYR A 1 183 ? -11.926 17.176 8.036 1.00 96.56 183 TYR A C 1
ATOM 1486 O O . TYR A 1 183 ? -11.368 16.291 8.672 1.00 96.56 183 TYR A O 1
ATOM 1494 N N . SER A 1 184 ? -12.800 17.998 8.624 1.00 94.38 184 SER A N 1
ATOM 1495 C CA . SER A 1 184 ? -13.048 17.958 10.075 1.00 94.38 184 SER A CA 1
ATOM 1496 C C . SER A 1 184 ? -14.052 16.884 10.511 1.00 94.38 184 SER A C 1
ATOM 1498 O O . SER A 1 184 ? -14.296 16.730 11.702 1.00 94.38 184 SER A O 1
ATOM 1500 N N . SER A 1 185 ? -14.754 16.246 9.571 1.00 93.69 185 SER A N 1
ATOM 1501 C CA . SER A 1 185 ? -15.730 15.195 9.869 1.00 93.69 185 SER A CA 1
ATOM 1502 C C . SER A 1 185 ? -16.058 14.362 8.638 1.00 93.69 185 SER A C 1
ATOM 1504 O O . SER A 1 185 ? -16.027 14.854 7.505 1.00 93.69 185 SER A O 1
ATOM 1506 N N . PHE A 1 186 ? -16.470 13.117 8.876 1.00 93.25 186 PHE A N 1
ATOM 1507 C CA . PHE A 1 186 ? -16.882 12.178 7.834 1.00 93.25 186 PHE A CA 1
ATOM 1508 C C . PHE A 1 186 ? -17.994 12.730 6.930 1.00 93.25 186 PHE A C 1
ATOM 1510 O O . PHE A 1 186 ? -17.927 12.619 5.707 1.00 93.25 186 PHE A O 1
ATOM 1517 N N . SER A 1 187 ? -18.977 13.433 7.499 1.00 94.44 187 SER A N 1
ATOM 1518 C CA . SER A 1 187 ? -20.047 14.076 6.721 1.00 94.44 187 SER A CA 1
ATOM 1519 C C . SER A 1 187 ? -19.530 15.169 5.771 1.00 94.44 187 SER A C 1
ATOM 1521 O O . SER A 1 187 ? -19.982 15.269 4.631 1.00 94.44 187 SER A O 1
ATOM 1523 N N . LYS A 1 188 ? -18.558 15.990 6.198 1.00 96.94 188 LYS A N 1
ATOM 1524 C CA . LYS A 1 188 ? -17.965 17.005 5.311 1.00 96.94 188 LYS A CA 1
ATOM 1525 C C . LYS A 1 188 ? -17.145 16.362 4.199 1.00 96.94 188 LYS A C 1
ATOM 1527 O O . LYS A 1 188 ? -17.243 16.804 3.058 1.00 96.94 188 LYS A O 1
ATOM 1532 N N . PHE A 1 189 ? -16.386 15.322 4.533 1.00 96.69 189 PHE A N 1
ATOM 1533 C CA . PHE A 1 189 ? -15.559 14.599 3.577 1.00 96.69 189 PHE A CA 1
ATOM 1534 C C . PHE A 1 189 ? -16.400 13.926 2.483 1.00 96.69 189 PHE A C 1
ATOM 1536 O O . PHE A 1 189 ? -16.215 14.190 1.299 1.00 96.69 189 PHE A O 1
ATOM 1543 N N . THR A 1 190 ? -17.425 13.166 2.867 1.00 95.62 190 THR A N 1
ATOM 1544 C CA . THR A 1 190 ? -18.362 12.520 1.925 1.00 95.62 190 THR A CA 1
ATOM 1545 C C . THR A 1 190 ? -19.109 13.515 1.038 1.00 95.62 190 THR A C 1
ATOM 1547 O O . THR A 1 190 ? -19.301 13.290 -0.162 1.00 95.62 190 THR A O 1
ATOM 1550 N N . LYS A 1 191 ? -19.486 14.672 1.591 1.00 96.56 191 LYS A N 1
ATOM 1551 C CA . LYS A 1 191 ? -20.071 15.767 0.811 1.00 96.56 191 LYS A CA 1
ATOM 1552 C C . LYS A 1 191 ? -19.086 16.358 -0.203 1.00 96.56 191 LYS A C 1
ATOM 1554 O O . LYS A 1 191 ? -19.519 16.804 -1.260 1.00 96.56 191 LYS A O 1
ATOM 1559 N N . ALA A 1 192 ? -17.792 16.397 0.100 1.00 97.56 192 ALA A N 1
ATOM 1560 C CA . ALA A 1 192 ? -16.777 16.872 -0.835 1.00 97.56 192 ALA A CA 1
ATOM 1561 C C . ALA A 1 192 ? -16.519 15.863 -1.963 1.00 97.56 192 ALA A C 1
ATOM 1563 O O . ALA A 1 192 ? -16.495 16.259 -3.128 1.00 97.56 192 ALA A O 1
ATOM 1564 N N . ILE A 1 193 ? -16.442 14.569 -1.631 1.00 97.00 193 ILE A N 1
ATOM 1565 C CA . ILE A 1 193 ? -16.343 13.466 -2.602 1.00 97.00 193 ILE A CA 1
ATOM 1566 C C . ILE A 1 193 ? -17.514 13.521 -3.592 1.00 97.00 193 ILE A C 1
ATOM 1568 O O . ILE A 1 193 ? -17.303 13.607 -4.797 1.00 97.00 193 ILE A O 1
ATOM 1572 N N . SER A 1 194 ? -18.756 13.556 -3.098 1.00 95.31 194 SER A N 1
ATOM 1573 C CA . SER A 1 194 ? -19.960 13.581 -3.954 1.00 95.31 194 SER A CA 1
ATOM 1574 C C . SER A 1 194 ? -20.082 14.825 -4.842 1.00 95.31 194 SER A C 1
ATOM 1576 O O . SER A 1 194 ? -20.776 14.794 -5.854 1.00 95.31 194 SER A O 1
ATOM 1578 N N . LYS A 1 195 ? -19.401 15.921 -4.489 1.00 96.06 195 LYS A N 1
ATOM 1579 C CA . LYS A 1 195 ? -19.320 17.145 -5.298 1.00 96.06 195 LYS A CA 1
ATOM 1580 C C . LYS A 1 195 ? -18.168 17.141 -6.308 1.00 96.06 195 LYS A C 1
ATOM 1582 O O . LYS A 1 195 ? -17.992 18.143 -6.994 1.00 96.06 195 LYS A O 1
ATOM 1587 N N . GLY A 1 196 ? -17.359 16.081 -6.362 1.00 95.44 196 GLY A N 1
ATOM 1588 C CA . GLY A 1 196 ? -16.160 16.023 -7.201 1.00 95.44 196 GLY A CA 1
ATOM 1589 C C . GLY A 1 196 ? -15.052 16.975 -6.744 1.00 95.44 196 GLY A C 1
ATOM 1590 O O . GLY A 1 196 ? -14.255 17.417 -7.557 1.00 95.44 196 GLY A O 1
ATOM 1591 N N . SER A 1 197 ? -15.025 17.351 -5.458 1.00 96.56 197 SER A N 1
ATOM 1592 C CA . SER A 1 197 ? -13.983 18.223 -4.886 1.00 96.56 197 SER A CA 1
ATOM 1593 C C . SER A 1 197 ? -12.777 17.454 -4.333 1.00 96.56 197 SER A C 1
ATOM 1595 O O . SER A 1 197 ? -11.870 18.075 -3.792 1.00 96.56 197 SER A O 1
ATOM 1597 N N . VAL A 1 198 ? -12.791 16.123 -4.426 1.00 98.06 198 VAL A N 1
ATOM 1598 C CA . VAL A 1 198 ? -11.703 15.223 -4.029 1.00 98.06 198 VAL A CA 1
ATOM 1599 C C . VAL A 1 198 ? -11.357 14.376 -5.247 1.00 98.06 198 VAL A C 1
ATOM 1601 O O . VAL A 1 198 ? -12.243 13.718 -5.797 1.00 98.06 198 VAL A O 1
ATOM 1604 N N . ASP A 1 199 ? -10.092 14.404 -5.660 1.00 97.94 199 ASP A N 1
ATOM 1605 C CA . ASP A 1 199 ? -9.608 13.652 -6.819 1.00 97.94 199 ASP A CA 1
ATOM 1606 C C . ASP A 1 199 ? -9.105 12.265 -6.424 1.00 97.94 199 ASP A C 1
ATOM 1608 O O . ASP A 1 199 ? -9.255 11.312 -7.185 1.00 97.94 199 ASP A O 1
ATOM 1612 N N . LEU A 1 200 ? -8.494 12.155 -5.244 1.00 98.31 200 LEU A N 1
ATOM 1613 C CA . LEU A 1 200 ? -7.902 10.926 -4.730 1.00 98.31 200 LEU A CA 1
ATOM 1614 C C . LEU A 1 200 ? -8.089 10.850 -3.211 1.00 98.31 200 LEU A C 1
ATOM 1616 O O . LEU A 1 200 ? -7.954 11.857 -2.515 1.00 98.31 200 LEU A O 1
ATOM 1620 N N . PHE A 1 201 ? -8.381 9.664 -2.686 1.00 97.94 201 PHE A N 1
ATOM 1621 C CA . PHE A 1 201 ? -8.314 9.390 -1.249 1.00 97.94 201 PHE A CA 1
ATOM 1622 C C . PHE A 1 201 ? -8.102 7.905 -0.978 1.00 97.94 201 PHE A C 1
ATOM 1624 O O . PHE A 1 201 ? -8.477 7.061 -1.793 1.00 97.94 201 PHE A O 1
ATOM 1631 N N . THR A 1 202 ? -7.558 7.568 0.186 1.00 96.31 202 THR A N 1
ATOM 1632 C CA . THR A 1 202 ? -7.477 6.177 0.639 1.00 96.31 202 THR A CA 1
ATOM 1633 C C . THR A 1 202 ? -8.780 5.742 1.309 1.00 96.31 202 THR A C 1
ATOM 1635 O O . THR A 1 202 ? -9.283 6.398 2.221 1.00 96.31 202 THR A O 1
ATOM 1638 N N . ASN A 1 203 ? -9.340 4.609 0.887 1.00 92.00 203 ASN A N 1
ATOM 1639 C CA . ASN A 1 203 ? -10.626 4.118 1.372 1.00 92.00 203 ASN A CA 1
ATOM 1640 C C . ASN A 1 203 ? -10.486 3.086 2.498 1.00 92.00 203 ASN A C 1
ATOM 1642 O O . ASN A 1 203 ? -10.798 1.908 2.337 1.00 92.00 203 ASN A O 1
ATOM 1646 N N . TYR A 1 204 ? -10.074 3.546 3.677 1.00 89.56 204 TYR A N 1
ATOM 1647 C CA . TYR A 1 204 ? -10.194 2.784 4.930 1.00 89.56 204 TYR A CA 1
ATOM 1648 C C . TYR A 1 204 ? -11.574 2.960 5.596 1.00 89.56 204 TYR A C 1
ATOM 1650 O O . TYR A 1 204 ? -11.787 2.563 6.745 1.00 89.56 204 TYR A O 1
ATOM 1658 N N . TYR A 1 205 ? -12.553 3.505 4.867 1.00 88.31 205 TYR A N 1
ATOM 1659 C CA . TYR A 1 205 ? -13.912 3.773 5.334 1.00 88.31 205 TYR A CA 1
ATOM 1660 C C . TYR A 1 205 ? -14.940 2.794 4.752 1.00 88.31 205 TYR A C 1
ATOM 1662 O O . TYR A 1 205 ? -14.657 1.992 3.869 1.00 88.31 205 TYR A O 1
ATOM 1670 N N . THR A 1 206 ? -16.186 2.878 5.216 1.00 76.31 206 THR A N 1
ATOM 1671 C CA . THR A 1 206 ? -17.329 2.158 4.613 1.00 76.31 206 THR A CA 1
ATOM 1672 C C . THR A 1 206 ? -17.896 2.857 3.368 1.00 76.31 206 THR A C 1
ATOM 1674 O O . THR A 1 206 ? -19.074 2.701 3.054 1.00 76.31 206 THR A O 1
ATOM 1677 N N . LEU A 1 207 ? -17.088 3.661 2.668 1.00 86.19 207 LEU A N 1
ATOM 1678 C CA . LEU A 1 207 ? -17.557 4.466 1.544 1.00 86.19 207 LEU A CA 1
ATOM 1679 C C . LEU A 1 207 ? -17.603 3.657 0.254 1.00 86.19 207 LEU A C 1
ATOM 1681 O O . LEU A 1 207 ? -16.580 3.180 -0.233 1.00 86.19 207 LEU A O 1
ATOM 1685 N N . GLU A 1 208 ? -18.798 3.574 -0.321 1.00 85.56 208 GLU A N 1
ATOM 1686 C CA . GLU A 1 208 ? -19.010 3.115 -1.688 1.00 85.56 208 GLU A CA 1
ATOM 1687 C C . GLU A 1 208 ? -19.090 4.333 -2.606 1.00 85.56 208 GLU A C 1
ATOM 1689 O O . GLU A 1 208 ? -19.879 5.255 -2.382 1.00 85.56 208 GLU A O 1
ATOM 1694 N N . THR A 1 209 ? -18.247 4.355 -3.634 1.00 90.56 209 THR A N 1
ATOM 1695 C CA . THR A 1 209 ? -18.223 5.429 -4.627 1.00 90.56 209 THR A CA 1
ATOM 1696 C C . THR A 1 209 ? -18.153 4.836 -6.031 1.00 90.56 209 THR A C 1
ATOM 1698 O O . THR A 1 209 ? -17.805 3.669 -6.203 1.00 90.56 209 THR A O 1
ATOM 1701 N N . SER A 1 210 ? -18.474 5.638 -7.047 1.00 92.12 210 SER A N 1
ATOM 1702 C CA . SER A 1 210 ? -18.285 5.269 -8.455 1.00 92.12 210 SER A CA 1
ATOM 1703 C C . SER A 1 210 ? -16.861 5.530 -8.965 1.00 92.12 210 SER A C 1
ATOM 1705 O O . SER A 1 210 ? -16.629 5.439 -10.169 1.00 92.12 210 SER A O 1
ATOM 1707 N N . MET A 1 211 ? -15.933 5.936 -8.091 1.00 95.94 211 MET A N 1
ATOM 1708 C CA . MET A 1 211 ? -14.549 6.231 -8.455 1.00 95.94 211 MET A CA 1
ATOM 1709 C C . MET A 1 211 ? -13.784 4.951 -8.802 1.00 95.94 211 MET A C 1
ATOM 1711 O O . MET A 1 211 ? -14.156 3.842 -8.414 1.00 95.94 211 MET A O 1
ATOM 1715 N N . THR A 1 212 ? -12.689 5.105 -9.545 1.00 96.88 212 THR A N 1
ATOM 1716 C CA . THR A 1 212 ? -11.825 3.974 -9.890 1.00 96.88 212 THR A CA 1
ATOM 1717 C C . THR A 1 212 ? -11.098 3.505 -8.641 1.00 96.88 212 THR A C 1
ATOM 1719 O O . THR A 1 212 ? -10.467 4.308 -7.955 1.00 96.88 212 THR A O 1
ATOM 1722 N N . ASN A 1 213 ? -11.160 2.206 -8.362 1.00 95.38 213 ASN A N 1
ATOM 1723 C CA . ASN A 1 213 ? -10.439 1.623 -7.244 1.00 95.38 213 ASN A CA 1
ATOM 1724 C C . ASN A 1 213 ? -9.042 1.162 -7.672 1.00 95.38 213 ASN A C 1
ATOM 1726 O O . ASN A 1 213 ? -8.902 0.416 -8.641 1.00 95.38 213 ASN A O 1
ATOM 1730 N N . ILE A 1 214 ? -8.025 1.582 -6.927 1.00 96.56 214 ILE A N 1
ATOM 1731 C CA . ILE A 1 214 ? -6.619 1.255 -7.158 1.00 96.56 214 ILE A CA 1
ATOM 1732 C C . ILE A 1 214 ? -6.106 0.541 -5.910 1.00 96.56 214 ILE A C 1
ATOM 1734 O O . ILE A 1 214 ? -6.016 1.135 -4.838 1.00 96.56 214 ILE A O 1
ATOM 1738 N N . TRP A 1 215 ? -5.816 -0.750 -6.044 1.00 93.50 215 TRP A N 1
ATOM 1739 C CA . TRP A 1 215 ? -5.359 -1.594 -4.941 1.00 93.50 215 TRP A CA 1
ATOM 1740 C C . TRP A 1 215 ? -3.850 -1.475 -4.752 1.00 93.50 215 TRP A C 1
ATOM 1742 O O . TRP A 1 215 ? -3.103 -1.511 -5.731 1.00 93.50 215 TRP A O 1
ATOM 1752 N N . SER A 1 216 ? -3.409 -1.362 -3.500 1.00 94.06 216 SER A N 1
ATOM 1753 C CA . SER A 1 216 ? -2.009 -1.567 -3.140 1.00 94.06 216 SER A CA 1
ATOM 1754 C C . SER A 1 216 ? -1.761 -2.992 -2.668 1.00 94.06 216 SER A C 1
ATOM 1756 O O . SER A 1 216 ? -2.700 -3.743 -2.440 1.00 94.06 216 SER A O 1
ATOM 1758 N N . LEU A 1 217 ? -0.486 -3.351 -2.504 1.00 92.44 217 LEU A N 1
ATOM 1759 C CA . LEU A 1 217 ? -0.078 -4.643 -1.943 1.00 92.44 217 LEU A CA 1
ATOM 1760 C C . LEU A 1 217 ? -0.073 -4.663 -0.405 1.00 92.44 217 LEU A C 1
ATOM 1762 O O . LEU A 1 217 ? 0.367 -5.635 0.216 1.00 92.44 217 LEU A O 1
ATOM 1766 N N . TYR A 1 218 ? -0.496 -3.565 0.234 1.00 92.81 218 TYR A N 1
ATOM 1767 C CA . TYR A 1 218 ? -0.540 -3.468 1.686 1.00 92.81 218 TYR A CA 1
ATOM 1768 C C . TYR A 1 218 ? -1.798 -4.146 2.234 1.00 92.81 218 TYR A C 1
ATOM 1770 O O . TYR A 1 218 ? -2.865 -3.533 2.328 1.00 92.81 218 TYR A O 1
ATOM 1778 N N . GLY A 1 219 ? -1.643 -5.412 2.620 1.00 89.56 219 GLY A N 1
ATOM 1779 C CA . GLY A 1 219 ? -2.671 -6.190 3.306 1.00 89.56 219 GLY A CA 1
ATOM 1780 C C . GLY A 1 219 ? -3.020 -5.625 4.685 1.00 89.56 219 GLY A C 1
ATOM 1781 O O . GLY A 1 219 ? -2.146 -5.273 5.480 1.00 89.56 219 GLY A O 1
ATOM 1782 N N . VAL A 1 220 ? -4.316 -5.570 4.988 1.00 88.62 220 VAL A N 1
ATOM 1783 C CA . VAL A 1 220 ? -4.839 -5.027 6.245 1.00 88.62 220 VAL A CA 1
ATOM 1784 C C . VAL A 1 220 ? -5.121 -6.168 7.220 1.00 88.62 220 VAL A C 1
ATOM 1786 O O . VAL A 1 220 ? -6.172 -6.810 7.171 1.00 88.62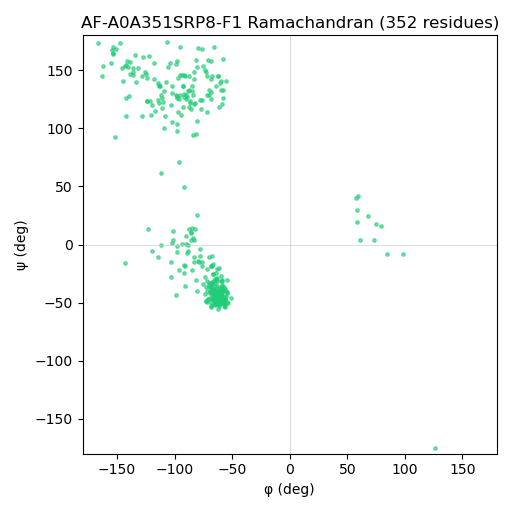 220 VAL A O 1
ATOM 1789 N N . ASP A 1 221 ? -4.187 -6.417 8.133 1.00 92.75 221 ASP A N 1
ATOM 1790 C CA . ASP A 1 221 ? -4.389 -7.334 9.258 1.00 92.75 221 ASP A CA 1
ATOM 1791 C C . ASP A 1 221 ? -5.172 -6.664 10.402 1.00 92.75 221 ASP A C 1
ATOM 1793 O O . ASP A 1 221 ? -5.089 -5.452 10.613 1.00 92.75 221 ASP A O 1
ATOM 1797 N N . ILE A 1 222 ? -5.894 -7.467 11.189 1.00 96.44 222 ILE A N 1
ATOM 1798 C CA . ILE A 1 222 ? -6.694 -7.009 12.334 1.00 96.44 222 ILE A CA 1
ATOM 1799 C C . ILE A 1 222 ? -6.055 -7.483 13.637 1.00 96.44 222 ILE A C 1
ATOM 1801 O O . ILE A 1 222 ? -5.921 -8.685 13.869 1.00 96.44 222 ILE A O 1
ATOM 1805 N N . SER A 1 223 ? -5.736 -6.545 14.521 1.00 97.94 223 SER A N 1
ATOM 1806 C CA . SER A 1 223 ? -5.318 -6.801 15.896 1.00 97.94 223 SER A CA 1
ATOM 1807 C C . SER A 1 223 ? -6.525 -6.794 16.829 1.00 97.94 223 SER A C 1
ATOM 1809 O O . SER A 1 223 ? -7.275 -5.817 16.883 1.00 97.94 223 SER A O 1
ATOM 1811 N N . PHE A 1 224 ? -6.684 -7.863 17.610 1.00 98.44 224 PHE A N 1
ATOM 1812 C CA . PHE A 1 224 ? -7.664 -7.930 18.694 1.00 98.44 224 PHE A CA 1
ATOM 1813 C C . PHE A 1 224 ? -6.970 -7.606 20.012 1.00 98.44 224 PHE A C 1
ATOM 1815 O O . PHE A 1 224 ? -6.081 -8.327 20.467 1.00 98.44 224 PHE A O 1
ATOM 1822 N N . VAL A 1 225 ? -7.360 -6.489 20.610 1.00 98.38 225 VAL A N 1
ATOM 1823 C CA . VAL A 1 225 ? -6.688 -5.838 21.731 1.00 98.38 225 VAL A CA 1
ATOM 1824 C C . VAL A 1 225 ? -7.585 -5.898 22.957 1.00 98.38 225 VAL A C 1
ATOM 1826 O O . VAL A 1 225 ? -8.788 -5.656 22.880 1.00 98.38 225 VAL A O 1
ATOM 1829 N N . MET A 1 226 ? -6.998 -6.211 24.109 1.00 98.00 226 MET A N 1
ATOM 1830 C CA . MET A 1 226 ? -7.710 -6.263 25.388 1.00 98.00 226 MET A CA 1
ATOM 1831 C C . MET A 1 226 ? -6.861 -5.640 26.494 1.00 98.00 226 MET A C 1
ATOM 1833 O O . MET A 1 226 ? -5.629 -5.622 26.420 1.00 98.00 226 MET A O 1
ATOM 1837 N N . SER A 1 227 ? -7.520 -5.188 27.560 1.00 97.38 227 SER A N 1
ATOM 1838 C CA . SER A 1 227 ? -6.865 -4.704 28.779 1.00 97.38 227 SER A CA 1
ATOM 1839 C C . SER A 1 227 ? -5.913 -5.749 29.368 1.00 97.38 227 SER A C 1
ATOM 1841 O O . SER A 1 227 ? -6.235 -6.934 29.413 1.00 97.38 227 SER A O 1
ATOM 1843 N N . ASN A 1 228 ? -4.757 -5.324 29.882 1.00 95.19 228 ASN A N 1
ATOM 1844 C CA . ASN A 1 228 ? -3.775 -6.194 30.550 1.00 95.19 228 ASN A CA 1
ATOM 1845 C C . ASN A 1 228 ? -4.284 -6.751 31.894 1.00 95.19 228 ASN A C 1
ATOM 1847 O O . ASN A 1 228 ? -3.733 -7.723 32.435 1.00 95.19 228 ASN A O 1
ATOM 1851 N N . LYS A 1 229 ? -5.319 -6.115 32.458 1.00 96.00 229 LYS A N 1
ATOM 1852 C CA . LYS A 1 229 ? -6.003 -6.586 33.667 1.00 96.00 229 LYS A CA 1
ATOM 1853 C C . LYS A 1 229 ? -6.846 -7.824 33.377 1.00 96.00 229 LYS A C 1
ATOM 1855 O O . LYS A 1 229 ? -6.932 -8.692 34.241 1.00 96.00 229 LYS A O 1
ATOM 1860 N N . ASP A 1 230 ? -7.374 -7.935 32.161 1.00 96.31 230 ASP A N 1
ATOM 1861 C CA . ASP A 1 230 ? -8.106 -9.110 31.716 1.00 96.31 230 ASP A CA 1
ATOM 1862 C C . ASP A 1 230 ? -7.161 -10.317 31.578 1.00 96.31 230 ASP A C 1
ATOM 1864 O O . ASP A 1 230 ? -6.119 -10.253 30.911 1.00 96.31 230 ASP A O 1
ATOM 1868 N N . LYS A 1 231 ? -7.506 -11.412 32.262 1.00 94.31 231 LYS A N 1
ATOM 1869 C CA . LYS A 1 231 ? -6.719 -12.654 32.323 1.00 94.31 231 LYS A CA 1
ATOM 1870 C C . LYS A 1 231 ? -7.263 -13.763 31.430 1.00 94.31 231 LYS A C 1
ATOM 1872 O O . LYS A 1 231 ? -6.687 -14.849 31.419 1.00 94.31 231 LYS A O 1
ATOM 1877 N N . ARG A 1 232 ? -8.343 -13.512 30.686 1.00 94.81 232 ARG A N 1
ATOM 1878 C CA . ARG A 1 232 ? -8.868 -14.470 29.711 1.00 94.81 232 ARG A CA 1
ATOM 1879 C C . ARG A 1 232 ? -7.814 -14.775 28.648 1.00 94.81 232 ARG A C 1
ATOM 1881 O O . ARG A 1 232 ? -7.077 -13.893 28.206 1.00 94.81 232 ARG A O 1
ATOM 1888 N N . VAL A 1 233 ? -7.752 -16.040 28.244 1.00 93.50 233 VAL A N 1
ATOM 1889 C CA . VAL A 1 233 ? -6.882 -16.503 27.160 1.00 93.50 233 VAL A CA 1
ATOM 1890 C C . VAL A 1 233 ? -7.696 -16.496 25.876 1.00 93.50 233 VAL A C 1
ATOM 1892 O O . VAL A 1 233 ? -8.617 -17.292 25.715 1.00 93.50 233 VAL A O 1
ATOM 1895 N N . VAL A 1 234 ? -7.349 -15.587 24.971 1.00 95.44 234 VAL A N 1
ATOM 1896 C CA . VAL A 1 234 ? -8.041 -15.375 23.702 1.00 95.44 234 VAL A CA 1
ATOM 1897 C C . VAL A 1 234 ? -7.002 -15.402 22.588 1.00 95.44 234 VAL A C 1
ATOM 1899 O O . VAL A 1 234 ? -6.188 -14.490 22.485 1.00 95.44 234 VAL A O 1
ATOM 1902 N N . ASN A 1 235 ? -7.032 -16.449 21.763 1.00 94.56 235 ASN A N 1
ATOM 1903 C CA . ASN A 1 235 ? -5.982 -16.707 20.769 1.00 94.56 235 ASN A CA 1
ATOM 1904 C C . ASN A 1 235 ? -6.489 -16.719 19.319 1.00 94.56 235 ASN A C 1
ATOM 1906 O O . ASN A 1 235 ? -5.694 -16.896 18.402 1.00 94.56 235 ASN A O 1
ATOM 1910 N N . ASN A 1 236 ? -7.802 -16.617 19.098 1.00 95.88 236 ASN A N 1
ATOM 1911 C CA . ASN A 1 236 ? -8.418 -16.645 17.771 1.00 95.88 236 ASN A CA 1
ATOM 1912 C C . ASN A 1 236 ? -9.880 -16.173 17.830 1.00 95.88 236 ASN A C 1
ATOM 1914 O O . ASN A 1 236 ? -10.453 -16.019 18.908 1.00 95.88 236 ASN A O 1
ATOM 1918 N N . LEU A 1 237 ? -10.496 -16.020 16.655 1.00 96.25 237 LEU A N 1
ATOM 1919 C CA . LEU A 1 237 ? -11.898 -15.616 16.507 1.00 96.25 237 LEU A CA 1
ATOM 1920 C C . LEU A 1 237 ? -12.889 -16.572 17.190 1.00 96.25 237 LEU A C 1
ATOM 1922 O O . LEU A 1 237 ? -13.878 -16.117 17.759 1.00 96.25 237 LEU A O 1
ATOM 1926 N N . ASN A 1 238 ? -12.626 -17.884 17.188 1.00 95.06 238 ASN A N 1
ATOM 1927 C CA . ASN A 1 238 ? -13.533 -18.857 17.806 1.00 95.06 238 ASN A CA 1
ATOM 1928 C C . ASN A 1 238 ? -13.664 -18.647 19.319 1.00 95.06 238 ASN A C 1
ATOM 1930 O O . ASN A 1 238 ? -14.730 -18.908 19.872 1.00 95.06 238 ASN A O 1
ATOM 1934 N N . ALA A 1 239 ? -12.607 -18.162 19.979 1.00 96.00 239 ALA A N 1
ATOM 1935 C CA . ALA A 1 239 ? -12.617 -17.871 21.411 1.00 96.00 239 ALA A CA 1
ATOM 1936 C C . ALA A 1 239 ? -13.534 -16.693 21.787 1.00 96.00 239 ALA A C 1
ATOM 1938 O O . ALA A 1 239 ? -13.902 -16.582 22.950 1.00 96.00 239 ALA A O 1
ATOM 1939 N N . ILE A 1 240 ? -13.911 -15.844 20.823 1.00 95.94 240 ILE A N 1
ATOM 1940 C CA . ILE A 1 240 ? -14.700 -14.616 21.037 1.00 95.94 240 ILE A CA 1
ATOM 1941 C C . ILE A 1 240 ? -15.992 -14.580 20.213 1.00 95.94 240 ILE A C 1
ATOM 1943 O O . ILE A 1 240 ? -16.613 -13.529 20.083 1.00 95.94 240 ILE A O 1
ATOM 1947 N N . LYS A 1 241 ? -16.405 -15.714 19.637 1.00 93.81 241 LYS A N 1
ATOM 1948 C CA . LYS A 1 241 ? -17.542 -15.788 18.701 1.00 93.81 241 LYS A CA 1
ATOM 1949 C C . LYS A 1 241 ? -18.873 -15.292 19.292 1.00 93.81 241 LYS A C 1
ATOM 1951 O O . LYS A 1 241 ? -19.704 -14.768 18.560 1.00 93.81 241 LYS A O 1
ATOM 1956 N N . ASP A 1 242 ? -19.050 -15.443 20.606 1.00 93.50 242 ASP A N 1
ATOM 1957 C CA . ASP A 1 242 ? -20.263 -15.054 21.339 1.00 93.50 242 ASP A CA 1
ATOM 1958 C C . ASP A 1 242 ? -20.080 -13.717 22.087 1.00 93.50 242 ASP A C 1
ATOM 1960 O O . ASP A 1 242 ? -20.960 -13.270 22.825 1.00 93.50 242 ASP A O 1
ATOM 1964 N N . GLU A 1 243 ? -18.927 -13.064 21.916 1.00 96.31 243 GLU A N 1
ATOM 1965 C CA . GLU A 1 243 ? -18.588 -11.815 22.586 1.00 96.31 243 GLU A CA 1
ATOM 1966 C C . GLU A 1 243 ? -18.853 -10.595 21.703 1.00 96.31 243 GLU A C 1
ATOM 1968 O O . GLU A 1 243 ? -18.912 -10.669 20.478 1.00 96.31 243 GLU A O 1
ATOM 1973 N N . THR A 1 244 ? -19.009 -9.432 22.338 1.00 97.81 244 THR A N 1
ATOM 1974 C CA . THR A 1 244 ? -19.066 -8.159 21.613 1.00 97.81 244 THR A CA 1
ATOM 1975 C C . THR A 1 244 ? -17.656 -7.624 21.401 1.00 97.81 244 THR A C 1
ATOM 1977 O O . THR A 1 244 ? -16.931 -7.381 22.366 1.00 97.81 244 THR A O 1
ATOM 1980 N N . VAL A 1 245 ? -17.303 -7.375 20.143 1.00 98.56 245 VAL A N 1
ATOM 1981 C CA . VAL A 1 245 ? -16.057 -6.713 19.751 1.00 98.56 245 VAL A CA 1
ATOM 1982 C C . VAL A 1 245 ? -16.342 -5.260 19.389 1.00 98.56 245 VAL A C 1
ATOM 1984 O O . VAL A 1 245 ? -17.244 -4.958 18.610 1.00 98.56 245 VAL A O 1
ATOM 1987 N N . TYR A 1 246 ? -15.563 -4.344 19.947 1.00 98.69 246 TYR A N 1
ATOM 1988 C CA . TYR A 1 246 ? -15.667 -2.917 19.691 1.00 98.69 246 TYR A CA 1
ATOM 1989 C C . TYR A 1 246 ? -14.729 -2.505 18.556 1.00 98.69 246 TYR A C 1
ATOM 1991 O O . TYR A 1 246 ? -13.577 -2.926 18.510 1.00 98.69 246 TYR A O 1
ATOM 1999 N N . VAL A 1 247 ? -15.207 -1.670 17.641 1.00 97.44 247 VAL A N 1
ATOM 2000 C CA . VAL A 1 247 ? -14.448 -1.187 16.479 1.00 97.44 247 VAL A CA 1
ATOM 2001 C C . VAL A 1 247 ? -14.728 0.295 16.257 1.00 97.44 247 VAL A C 1
ATOM 2003 O O . VAL A 1 247 ? -15.826 0.772 16.535 1.00 97.44 247 VAL A O 1
ATOM 2006 N N . LYS A 1 248 ? -13.742 1.054 15.779 1.00 95.44 248 LYS A N 1
ATOM 2007 C CA . LYS A 1 248 ? -13.925 2.483 15.506 1.00 95.44 248 LYS A CA 1
ATOM 2008 C C . LYS A 1 248 ? -15.033 2.680 14.467 1.00 95.44 248 LYS A C 1
ATOM 2010 O O . LYS A 1 248 ? -15.048 2.004 13.433 1.00 95.44 248 LYS A O 1
ATOM 2015 N N . GLU A 1 249 ? -15.951 3.602 14.735 1.00 93.50 249 GLU A N 1
ATOM 2016 C CA . GLU A 1 249 ? -17.015 3.938 13.788 1.00 93.50 249 GLU A CA 1
ATOM 2017 C C . GLU A 1 249 ? -16.481 4.410 12.423 1.00 93.50 249 GLU A C 1
ATOM 2019 O O . GLU A 1 249 ? -15.341 4.855 12.298 1.00 93.50 249 GLU A O 1
ATOM 2024 N N . ASN A 1 250 ? -17.323 4.332 11.389 1.00 90.94 250 ASN A N 1
ATOM 2025 C CA . ASN A 1 250 ? -17.037 4.779 10.017 1.00 90.94 250 ASN A CA 1
ATOM 2026 C C . ASN A 1 250 ? -15.859 4.077 9.307 1.00 90.94 250 ASN A C 1
ATOM 2028 O O . ASN A 1 250 ? -15.574 4.395 8.153 1.00 90.94 250 ASN A O 1
ATOM 2032 N N . THR A 1 251 ? -15.226 3.078 9.927 1.00 92.44 251 THR A N 1
ATOM 2033 C CA . THR A 1 251 ? -14.126 2.307 9.328 1.00 92.44 251 THR A CA 1
ATOM 2034 C C . THR A 1 251 ? -14.620 1.114 8.509 1.00 92.44 251 THR A C 1
ATOM 2036 O O . THR A 1 251 ? -15.586 0.435 8.870 1.00 92.44 251 THR A O 1
ATOM 2039 N N . SER A 1 252 ? -13.913 0.800 7.419 1.00 90.19 252 SER A N 1
ATOM 2040 C CA . SER A 1 252 ? -14.196 -0.367 6.567 1.00 90.19 252 SER A CA 1
ATOM 2041 C C . SER A 1 252 ? -14.069 -1.702 7.325 1.00 90.19 252 SER A C 1
ATOM 2043 O O . SER A 1 252 ? -14.646 -2.720 6.916 1.00 90.19 252 SER A O 1
ATOM 2045 N N . LEU A 1 253 ? -13.351 -1.678 8.456 1.00 92.81 253 LEU A N 1
ATOM 2046 C CA . LEU A 1 253 ? -13.111 -2.799 9.355 1.00 92.81 253 LEU A CA 1
ATOM 2047 C C . LEU A 1 253 ? -14.411 -3.393 9.915 1.00 92.81 253 LEU A C 1
ATOM 2049 O O . LEU A 1 253 ? -14.489 -4.607 10.090 1.00 92.81 253 LEU A O 1
ATOM 2053 N N . ILE A 1 254 ? -15.462 -2.585 10.101 1.00 93.81 254 ILE A N 1
ATOM 2054 C CA . ILE A 1 254 ? -16.789 -3.059 10.536 1.00 93.81 254 ILE A CA 1
ATOM 2055 C C . ILE A 1 254 ? -17.321 -4.137 9.582 1.00 93.81 254 ILE A C 1
ATOM 2057 O O . ILE A 1 254 ? -17.779 -5.194 10.016 1.00 93.81 254 ILE A O 1
ATOM 2061 N N . ASN A 1 255 ? -17.238 -3.891 8.272 1.00 91.31 255 ASN A N 1
ATOM 2062 C CA . ASN A 1 255 ? -17.729 -4.829 7.261 1.00 91.31 255 ASN A CA 1
ATOM 2063 C C . ASN A 1 255 ? -16.854 -6.086 7.203 1.00 91.31 255 ASN A C 1
ATOM 2065 O O . ASN A 1 255 ? -17.372 -7.191 7.051 1.00 91.31 255 ASN A O 1
ATOM 2069 N N . THR A 1 256 ? -15.540 -5.931 7.390 1.00 91.94 256 THR A N 1
ATOM 2070 C CA . THR A 1 256 ? -14.605 -7.062 7.461 1.00 91.94 256 THR A CA 1
ATOM 2071 C C . THR A 1 256 ? -14.930 -7.971 8.647 1.00 91.94 256 THR A C 1
ATOM 2073 O O . THR A 1 256 ? -15.097 -9.173 8.469 1.00 91.94 256 THR A O 1
ATOM 2076 N N . LEU A 1 257 ? -15.110 -7.408 9.843 1.00 94.69 257 LEU A N 1
ATOM 2077 C CA . LEU A 1 257 ? -15.453 -8.161 11.053 1.00 94.69 257 LEU A CA 1
ATOM 2078 C C . LEU A 1 257 ? -16.797 -8.890 10.915 1.00 94.69 257 LEU A C 1
ATOM 2080 O O . LEU A 1 257 ? -16.890 -10.068 11.257 1.00 94.69 257 LEU A O 1
ATOM 2084 N N . LYS A 1 258 ? -17.811 -8.238 10.331 1.00 92.81 258 LYS A N 1
ATOM 2085 C CA . LYS A 1 258 ? -19.103 -8.878 10.031 1.00 92.81 258 LYS A CA 1
ATOM 2086 C C . LYS A 1 258 ? -18.954 -10.070 9.085 1.00 92.81 258 LYS A C 1
ATOM 2088 O O . LYS A 1 258 ? -19.554 -11.111 9.333 1.00 92.81 258 LYS A O 1
ATOM 2093 N N . SER A 1 259 ? -18.137 -9.947 8.033 1.00 91.94 259 SER A N 1
ATOM 2094 C CA . SER A 1 259 ? -17.876 -11.058 7.100 1.00 91.94 259 SER A CA 1
ATOM 2095 C C . SER A 1 259 ? -17.160 -12.245 7.759 1.00 91.94 259 SER A C 1
ATOM 2097 O O . SER A 1 259 ? -17.321 -13.380 7.323 1.00 91.94 259 SER A O 1
ATOM 2099 N N . LEU A 1 260 ? -16.430 -11.990 8.850 1.00 92.62 260 LEU A N 1
ATOM 2100 C CA . LEU A 1 260 ? -15.783 -13.002 9.686 1.00 92.62 260 LEU A CA 1
ATOM 2101 C C . LEU A 1 260 ? -16.715 -13.577 10.771 1.00 92.62 260 LEU A C 1
ATOM 2103 O O . LEU A 1 260 ? -16.268 -14.368 11.597 1.00 92.62 260 LEU A O 1
ATOM 2107 N N . GLY A 1 261 ? -17.994 -13.183 10.797 1.00 93.50 261 GLY A N 1
ATOM 2108 C CA . GLY A 1 261 ? -18.971 -13.651 11.785 1.00 93.50 261 GLY A CA 1
ATOM 2109 C C . GLY A 1 261 ? -18.802 -13.044 13.181 1.00 93.50 261 GLY A C 1
ATOM 2110 O O . GLY A 1 261 ? -19.321 -13.597 14.147 1.00 93.50 261 GLY A O 1
ATOM 2111 N N . VAL A 1 262 ? -18.080 -11.927 13.312 1.00 96.25 262 VAL A N 1
ATOM 2112 C CA . VAL A 1 262 ? -17.849 -11.257 14.599 1.00 96.25 262 VAL A CA 1
ATOM 2113 C C . VAL A 1 262 ? -19.014 -10.325 14.932 1.00 96.25 262 VAL A C 1
ATOM 2115 O O . VAL A 1 262 ? -19.420 -9.500 14.111 1.00 96.25 262 VAL A O 1
ATOM 2118 N N . ASN A 1 263 ? -19.526 -10.408 16.161 1.00 96.38 263 ASN A N 1
ATOM 2119 C CA . ASN A 1 263 ? -20.525 -9.473 16.674 1.00 96.38 263 ASN A CA 1
ATOM 2120 C C . ASN A 1 263 ? -19.867 -8.137 17.067 1.00 96.38 263 ASN A C 1
ATOM 2122 O O . ASN A 1 263 ? -19.039 -8.088 17.977 1.00 96.38 263 ASN A O 1
ATOM 2126 N N . THR A 1 264 ? -20.240 -7.048 16.390 1.00 97.25 264 THR A N 1
ATOM 2127 C CA . THR A 1 264 ? -19.558 -5.750 16.517 1.00 97.25 264 THR A CA 1
ATOM 2128 C C . THR A 1 264 ? -20.420 -4.651 17.137 1.00 97.25 264 THR A C 1
ATOM 2130 O O . THR A 1 264 ? -21.564 -4.463 16.720 1.00 97.25 264 THR A O 1
ATOM 2133 N N . LYS A 1 265 ? -19.827 -3.830 18.013 1.00 97.94 265 LYS A N 1
ATOM 2134 C CA . LYS A 1 265 ? -20.312 -2.486 18.384 1.00 97.94 265 LYS A CA 1
ATOM 2135 C C . LYS A 1 265 ? -19.292 -1.422 17.995 1.00 97.94 265 LYS A C 1
ATOM 2137 O O . LYS A 1 265 ? -18.105 -1.714 17.880 1.00 97.94 265 LYS A O 1
ATOM 2142 N N . THR A 1 266 ? -19.745 -0.189 17.800 1.00 97.56 266 THR A N 1
ATOM 2143 C CA . THR A 1 266 ? -18.861 0.925 17.448 1.00 97.56 266 THR A CA 1
ATOM 2144 C C . THR A 1 266 ? -18.485 1.781 18.654 1.00 97.56 266 THR A C 1
ATOM 2146 O O . THR A 1 266 ? -19.224 1.815 19.636 1.00 97.56 266 THR A O 1
ATOM 2149 N N . TYR A 1 267 ? -17.343 2.465 18.566 1.00 97.06 267 TYR A N 1
ATOM 2150 C CA . TYR A 1 267 ? -16.955 3.561 19.461 1.00 97.06 267 TYR A CA 1
ATOM 2151 C C . TYR A 1 267 ? -16.469 4.770 18.655 1.00 97.06 267 TYR A C 1
ATOM 2153 O O . TYR A 1 267 ? -15.927 4.611 17.555 1.00 97.06 267 TYR A O 1
ATOM 2161 N N . GLU A 1 268 ? -16.635 5.970 19.205 1.00 93.19 268 GLU A N 1
ATOM 2162 C CA . GLU A 1 268 ? -16.411 7.227 18.479 1.00 93.19 268 GLU A CA 1
ATOM 2163 C C . GLU A 1 268 ? -15.096 7.918 18.835 1.00 93.19 268 GLU A C 1
ATOM 2165 O O . GLU A 1 268 ? -14.524 8.631 18.015 1.00 93.19 268 GLU A O 1
ATOM 2170 N N . ASN A 1 269 ? -14.566 7.730 20.043 1.00 92.06 269 ASN A N 1
ATOM 2171 C CA . ASN A 1 269 ? -13.465 8.548 20.565 1.00 92.06 269 ASN A CA 1
ATOM 2172 C C . ASN A 1 269 ? -12.621 7.804 21.616 1.00 92.06 269 ASN A C 1
ATOM 2174 O O . ASN A 1 269 ? -12.987 6.728 22.091 1.00 92.06 269 ASN A O 1
ATOM 2178 N N . ASP A 1 270 ? -11.488 8.396 21.994 1.00 92.06 270 ASP A N 1
ATOM 2179 C CA . ASP A 1 270 ? -10.526 7.782 22.921 1.00 92.06 270 ASP A CA 1
ATOM 2180 C C . ASP A 1 270 ? -11.078 7.620 24.343 1.00 92.06 270 ASP A C 1
ATOM 2182 O O . ASP A 1 270 ? -10.659 6.725 25.079 1.00 92.06 270 ASP A O 1
ATOM 2186 N N . LYS A 1 271 ? -12.048 8.455 24.739 1.00 95.06 271 LYS A N 1
ATOM 2187 C CA . LYS A 1 271 ? -12.721 8.333 26.037 1.00 95.06 271 LYS A CA 1
ATOM 2188 C C . LYS A 1 271 ? -13.562 7.058 26.087 1.00 95.06 271 LYS A C 1
ATOM 2190 O O . LYS A 1 271 ? -13.465 6.309 27.054 1.00 95.06 271 LYS A O 1
ATOM 2195 N N . GLU A 1 272 ? -14.353 6.791 25.053 1.00 97.44 272 GLU A N 1
ATOM 2196 C CA . GLU A 1 272 ? -15.099 5.533 24.937 1.00 97.44 272 GLU A CA 1
ATOM 2197 C C . GLU A 1 272 ? -14.165 4.331 24.841 1.00 97.44 272 GLU A C 1
ATOM 2199 O O . GLU A 1 272 ? -14.376 3.347 25.547 1.00 97.44 272 GLU A O 1
ATOM 2204 N N . LEU A 1 273 ? -13.097 4.433 24.044 1.00 96.69 273 LEU A N 1
ATOM 2205 C CA . LEU A 1 273 ? -12.081 3.386 23.939 1.00 96.69 273 LEU A CA 1
ATOM 2206 C C . LEU A 1 273 ? -11.483 3.034 25.310 1.00 96.69 273 LEU A C 1
ATOM 2208 O O . LEU A 1 273 ? -11.345 1.859 25.653 1.00 96.69 273 LEU A O 1
ATOM 2212 N N . LYS A 1 274 ? -11.163 4.047 26.122 1.00 95.56 274 LYS A N 1
ATOM 2213 C CA . LYS A 1 274 ? -10.666 3.856 27.487 1.00 95.56 274 LYS A CA 1
ATOM 2214 C C . LYS A 1 274 ? -11.685 3.125 28.365 1.00 95.56 274 LYS A C 1
ATOM 2216 O O . LYS A 1 274 ? -11.306 2.156 29.019 1.00 95.56 274 LYS A O 1
ATOM 2221 N N . ASN A 1 275 ? -12.949 3.548 28.350 1.00 96.88 275 ASN A N 1
ATOM 2222 C CA . ASN A 1 275 ? -14.013 2.906 29.128 1.00 96.88 275 ASN A CA 1
ATOM 2223 C C . ASN A 1 275 ? -14.196 1.435 28.721 1.00 96.88 275 ASN A C 1
ATOM 2225 O O . ASN A 1 275 ? -14.286 0.566 29.581 1.00 96.88 275 ASN A O 1
ATOM 2229 N N . ILE A 1 276 ? -14.157 1.137 27.417 1.00 98.06 276 ILE A N 1
ATOM 2230 C CA . ILE A 1 276 ? -14.235 -0.238 26.905 1.00 98.06 276 ILE A CA 1
ATOM 2231 C C . ILE A 1 276 ? -13.129 -1.105 27.516 1.00 98.06 276 ILE A C 1
ATOM 2233 O O . ILE A 1 276 ? -13.401 -2.216 27.964 1.00 98.06 276 ILE A O 1
ATOM 2237 N N . PHE A 1 277 ? -11.888 -0.615 27.582 1.00 97.25 277 PHE A N 1
ATOM 2238 C CA . PHE A 1 277 ? -10.802 -1.364 28.220 1.00 97.25 277 PHE A CA 1
ATOM 2239 C C . PHE A 1 277 ? -10.940 -1.467 29.746 1.00 97.25 277 PHE A C 1
ATOM 2241 O O . PHE A 1 277 ? -10.522 -2.478 30.317 1.00 97.25 277 PHE A O 1
ATOM 2248 N N . GLU A 1 278 ? -11.497 -0.457 30.419 1.00 95.81 278 GLU A N 1
ATOM 2249 C CA . GLU A 1 278 ? -11.799 -0.515 31.859 1.00 95.81 278 GLU A CA 1
ATOM 2250 C C . GLU A 1 278 ? -12.838 -1.601 32.176 1.00 95.81 278 GLU A C 1
ATOM 2252 O O . GLU A 1 278 ? -12.672 -2.328 33.157 1.00 95.81 278 GLU A O 1
ATOM 2257 N N . ASP A 1 279 ? -13.804 -1.796 31.278 1.00 96.38 279 ASP A N 1
ATOM 2258 C CA . ASP A 1 279 ? -14.847 -2.824 31.357 1.00 96.38 279 ASP A CA 1
ATOM 2259 C C . ASP A 1 279 ? -14.414 -4.191 30.786 1.00 96.38 279 ASP A C 1
ATOM 2261 O O . ASP A 1 279 ? -15.234 -5.094 30.617 1.00 96.38 279 ASP A O 1
ATOM 2265 N N . ASN A 1 280 ? -13.118 -4.378 30.501 1.00 96.25 280 ASN A N 1
ATOM 2266 C CA . ASN A 1 280 ? -12.550 -5.593 29.898 1.00 96.25 280 ASN A CA 1
ATOM 2267 C C . ASN A 1 280 ? -13.153 -5.967 28.525 1.00 96.25 280 ASN A C 1
ATOM 2269 O O . ASN A 1 280 ? -13.201 -7.140 28.151 1.00 96.25 280 ASN A O 1
ATOM 2273 N N . GLY A 1 281 ? -13.598 -4.983 27.748 1.00 97.56 281 GLY A N 1
ATOM 2274 C CA . GLY A 1 281 ? -14.039 -5.183 26.372 1.00 97.56 281 GLY A CA 1
ATOM 2275 C C . GLY A 1 281 ? -12.897 -5.558 25.420 1.00 97.56 281 GLY A C 1
ATOM 2276 O O . GLY A 1 281 ? -11.718 -5.285 25.671 1.00 97.56 281 GLY A O 1
ATOM 2277 N N . ILE A 1 282 ? -13.268 -6.184 24.301 1.00 98.44 282 ILE A N 1
ATOM 2278 C CA . ILE A 1 282 ? -12.357 -6.550 23.210 1.00 98.44 282 ILE A CA 1
ATOM 2279 C C . ILE A 1 282 ? -12.448 -5.479 22.132 1.00 98.44 282 ILE A C 1
ATOM 2281 O O . ILE A 1 282 ? -13.542 -5.187 21.657 1.00 98.44 282 ILE A O 1
ATOM 2285 N N . VAL A 1 283 ? -11.315 -4.926 21.713 1.00 98.56 283 VAL A N 1
ATOM 2286 C CA . VAL A 1 283 ? -11.250 -3.923 20.646 1.00 98.56 283 VAL A CA 1
ATOM 2287 C C . VAL A 1 283 ? -10.567 -4.523 19.427 1.00 98.56 283 VAL A C 1
ATOM 2289 O O . VAL A 1 283 ? -9.470 -5.061 19.542 1.00 98.56 283 VAL A O 1
ATOM 2292 N N . ALA A 1 284 ? -11.186 -4.410 18.258 1.00 98.25 284 ALA A N 1
ATOM 2293 C CA . ALA A 1 284 ? -10.552 -4.703 16.982 1.00 98.25 284 ALA A CA 1
ATOM 2294 C C . ALA A 1 284 ? -10.073 -3.404 16.327 1.00 98.25 284 ALA A C 1
ATOM 2296 O O . ALA A 1 284 ? -10.841 -2.453 16.167 1.00 98.25 284 ALA A O 1
ATOM 2297 N N . MET A 1 285 ? -8.808 -3.382 15.923 1.00 96.69 285 MET A N 1
ATOM 2298 C CA . MET A 1 285 ? -8.198 -2.285 15.174 1.00 96.69 285 MET A CA 1
ATOM 2299 C C . MET A 1 285 ? -7.259 -2.849 14.112 1.00 96.69 285 MET A C 1
ATOM 2301 O O . MET A 1 285 ? -6.737 -3.952 14.263 1.00 96.69 285 MET A O 1
ATOM 2305 N N . GLU A 1 286 ? -7.049 -2.115 13.025 1.00 95.44 286 GLU A N 1
ATOM 2306 C CA . GLU A 1 286 ? -6.070 -2.513 12.012 1.00 95.44 286 GLU A CA 1
ATOM 2307 C C . GLU A 1 286 ? -4.665 -2.541 12.628 1.00 95.44 286 GLU A C 1
ATOM 2309 O O . GLU A 1 286 ? -4.346 -1.725 13.497 1.00 95.44 286 GLU A O 1
ATOM 2314 N N . TYR A 1 287 ? -3.815 -3.471 12.195 1.00 95.62 287 TYR A N 1
ATOM 2315 C CA . TYR A 1 287 ? -2.512 -3.690 12.827 1.00 95.62 287 TYR A CA 1
ATOM 2316 C C . TYR A 1 287 ? -1.628 -2.433 12.825 1.00 95.62 287 TYR A C 1
ATOM 2318 O O . TYR A 1 287 ? -1.013 -2.109 13.840 1.00 95.62 287 TYR A O 1
ATOM 2326 N N . ALA A 1 288 ? -1.623 -1.666 11.732 1.00 95.38 288 ALA A N 1
ATOM 2327 C CA . ALA A 1 288 ? -0.903 -0.393 11.676 1.00 95.38 288 ALA A CA 1
ATOM 2328 C C . ALA A 1 288 ? -1.395 0.603 12.742 1.00 95.38 288 ALA A C 1
ATOM 2330 O O . ALA A 1 288 ? -0.590 1.267 13.393 1.00 95.38 288 ALA A O 1
ATOM 2331 N N . HIS A 1 289 ? -2.708 0.661 12.981 1.00 95.25 289 HIS A N 1
ATOM 2332 C CA . HIS A 1 289 ? -3.289 1.471 14.051 1.00 95.25 289 HIS A CA 1
ATOM 2333 C C . HIS A 1 289 ? -2.859 0.962 15.431 1.00 95.25 289 HIS A C 1
ATOM 2335 O O . HIS A 1 289 ? -2.492 1.761 16.294 1.00 95.25 289 HIS A O 1
ATOM 2341 N N . TYR A 1 290 ? -2.835 -0.360 15.639 1.00 96.81 290 TYR A N 1
ATOM 2342 C CA . TYR A 1 290 ? -2.346 -0.950 16.886 1.00 96.81 290 TYR A CA 1
ATOM 2343 C C . TYR A 1 290 ? -0.893 -0.565 17.190 1.00 96.81 290 TYR A C 1
ATOM 2345 O O . TYR A 1 290 ? -0.577 -0.276 18.346 1.00 96.81 290 TYR A O 1
ATOM 2353 N N . LEU A 1 291 ? -0.023 -0.521 16.176 1.00 95.88 291 LEU A N 1
ATOM 2354 C CA . LEU A 1 291 ? 1.374 -0.117 16.352 1.00 95.88 291 LEU A CA 1
ATOM 2355 C C . LEU A 1 291 ? 1.491 1.296 16.933 1.00 95.88 291 LEU A C 1
ATOM 2357 O O . LEU A 1 291 ? 2.237 1.486 17.889 1.00 95.88 291 LEU A O 1
ATOM 2361 N N . VAL A 1 292 ? 0.703 2.256 16.441 1.00 95.12 292 VAL A N 1
ATOM 2362 C CA . VAL A 1 292 ? 0.654 3.612 17.019 1.00 95.12 292 VAL A CA 1
ATOM 2363 C C . VAL A 1 292 ? 0.014 3.613 18.406 1.00 95.12 292 VAL A C 1
ATOM 2365 O O . VAL A 1 292 ? 0.536 4.224 19.338 1.00 95.12 292 VAL A O 1
ATOM 2368 N N . PHE A 1 293 ? -1.104 2.906 18.574 1.00 94.62 293 PHE A N 1
ATOM 2369 C CA . PHE A 1 293 ? -1.812 2.830 19.852 1.00 94.62 293 PHE A CA 1
ATOM 2370 C C . PHE A 1 293 ? -0.928 2.277 20.982 1.00 94.62 293 PHE A C 1
ATOM 2372 O O . PHE A 1 293 ? -0.981 2.769 22.108 1.00 94.62 293 PHE A O 1
ATOM 2379 N N . LYS A 1 294 ? -0.092 1.269 20.709 1.00 94.56 294 LYS A N 1
ATOM 2380 C CA . LYS A 1 294 ? 0.791 0.661 21.717 1.00 94.56 294 LYS A CA 1
ATOM 2381 C C . LYS A 1 294 ? 1.880 1.617 22.214 1.00 94.56 294 LYS A C 1
ATOM 2383 O O . LYS A 1 294 ? 2.374 1.472 23.342 1.00 94.56 294 LYS A O 1
ATOM 2388 N N . GLU A 1 295 ? 2.256 2.605 21.407 1.00 91.38 295 GLU A N 1
ATOM 2389 C CA . GLU A 1 295 ? 3.207 3.626 21.838 1.00 91.38 295 GLU A CA 1
ATOM 2390 C C . GLU A 1 295 ? 2.608 4.518 22.927 1.00 91.38 295 GLU A C 1
ATOM 2392 O O . GLU A 1 295 ? 3.272 4.780 23.933 1.00 91.38 295 GLU A O 1
ATOM 2397 N N . THR A 1 296 ? 1.328 4.877 22.801 1.00 86.88 296 THR A N 1
ATOM 2398 C CA . THR A 1 296 ? 0.632 5.768 23.743 1.00 86.88 296 THR A CA 1
ATOM 2399 C C . THR A 1 296 ? -0.080 5.033 24.884 1.00 86.88 296 THR A C 1
ATOM 2401 O O . THR A 1 296 ? -0.247 5.598 25.966 1.00 86.88 296 THR A O 1
ATOM 2404 N N . SER A 1 297 ? -0.455 3.764 24.703 1.00 89.88 297 SER A N 1
ATOM 2405 C CA . SER A 1 297 ? -1.198 2.971 25.688 1.00 89.88 297 SER A CA 1
ATOM 2406 C C . SER A 1 297 ? -0.415 1.754 26.180 1.00 89.88 297 SER A C 1
ATOM 2408 O O . SER A 1 297 ? -0.161 0.802 25.445 1.00 89.88 297 SER A O 1
ATOM 2410 N N . LYS A 1 298 ? -0.069 1.747 27.476 1.00 90.25 298 LYS A N 1
ATOM 2411 C CA . LYS A 1 298 ? 0.621 0.621 28.142 1.00 90.25 298 LYS A CA 1
ATOM 2412 C C . LYS A 1 298 ? -0.321 -0.309 28.918 1.00 90.25 298 LYS A C 1
ATOM 2414 O O . LYS A 1 298 ? 0.124 -1.288 29.517 1.00 90.25 298 LYS A O 1
ATOM 2419 N N . THR A 1 299 ? -1.622 -0.019 28.938 1.00 93.75 299 THR A N 1
ATOM 2420 C CA . THR A 1 299 ? -2.617 -0.743 29.751 1.00 93.75 299 THR A CA 1
ATOM 2421 C C . THR A 1 299 ? -3.390 -1.807 28.977 1.00 93.75 299 THR A C 1
ATOM 2423 O O . THR A 1 299 ? -4.109 -2.588 29.601 1.00 93.75 299 THR A O 1
ATOM 2426 N N . ALA A 1 300 ? -3.212 -1.892 27.660 1.00 96.31 300 ALA A N 1
ATOM 2427 C CA . ALA A 1 300 ? -3.832 -2.888 26.793 1.00 96.31 300 ALA A CA 1
ATOM 2428 C C . ALA A 1 300 ? -2.811 -3.444 25.789 1.00 96.31 300 ALA A C 1
ATOM 2430 O O . ALA A 1 300 ? -1.851 -2.763 25.429 1.00 96.31 300 ALA A O 1
ATOM 2431 N N . ASN A 1 301 ? -3.003 -4.686 25.345 1.00 95.81 301 ASN A N 1
ATOM 2432 C CA . ASN A 1 301 ? -2.129 -5.345 24.374 1.00 95.81 301 ASN A CA 1
ATOM 2433 C C . ASN A 1 301 ? -2.924 -6.211 23.393 1.00 95.81 301 ASN A C 1
ATOM 2435 O O . ASN A 1 301 ? -4.016 -6.689 23.713 1.00 95.81 301 ASN A O 1
ATOM 2439 N N . GLU A 1 302 ? -2.345 -6.419 22.206 1.00 97.50 302 GLU A N 1
ATOM 2440 C CA . GLU A 1 302 ? -2.808 -7.416 21.241 1.00 97.50 302 GLU A CA 1
ATOM 2441 C C . GLU A 1 302 ? -2.793 -8.798 21.903 1.00 97.50 302 GLU A C 1
ATOM 2443 O O . GLU A 1 302 ? -1.834 -9.174 22.583 1.00 97.50 302 GLU A O 1
ATOM 2448 N N . ARG A 1 303 ? -3.890 -9.534 21.729 1.00 97.12 303 ARG A N 1
ATOM 2449 C CA . ARG A 1 303 ? -4.037 -10.922 22.171 1.00 97.12 303 ARG A CA 1
ATOM 2450 C C . ARG A 1 303 ? -3.797 -11.885 21.024 1.00 97.12 303 ARG A C 1
ATOM 2452 O O . ARG A 1 303 ? -3.071 -12.858 21.185 1.00 97.12 303 ARG A O 1
ATOM 2459 N N . PHE A 1 304 ? -4.358 -11.572 19.862 1.00 97.56 304 PHE A N 1
ATOM 2460 C CA . PHE A 1 304 ? -4.082 -12.273 18.618 1.00 97.56 304 PHE A CA 1
ATOM 2461 C C . PHE A 1 304 ? -4.309 -11.349 17.421 1.00 97.56 304 PHE A C 1
ATOM 2463 O O . PHE A 1 304 ? -4.950 -10.298 17.535 1.00 97.56 304 PHE A O 1
ATOM 2470 N N . ARG A 1 305 ? -3.795 -11.781 16.269 1.00 96.38 305 ARG A N 1
ATOM 2471 C CA . ARG A 1 305 ? -3.951 -11.114 14.980 1.00 96.38 305 ARG A CA 1
ATOM 2472 C C . ARG A 1 305 ? -4.684 -12.017 14.004 1.00 96.38 305 ARG A C 1
ATOM 2474 O O . ARG A 1 305 ? -4.457 -13.225 13.991 1.00 96.38 305 ARG A O 1
ATOM 2481 N N . GLN A 1 306 ? -5.537 -11.423 13.184 1.00 94.31 306 GLN A N 1
ATOM 2482 C CA . GLN A 1 306 ? -6.237 -12.096 12.103 1.00 94.31 306 GLN A CA 1
ATOM 2483 C C . GLN A 1 306 ? -5.855 -11.448 10.777 1.00 94.31 306 GLN A C 1
ATOM 2485 O O . GLN A 1 306 ? -6.132 -10.267 10.567 1.00 94.31 306 GLN A O 1
ATOM 2490 N N . SER A 1 307 ? -5.278 -12.232 9.870 1.00 89.44 307 SER A N 1
ATOM 2491 C CA . SER A 1 307 ? -5.069 -11.773 8.500 1.00 89.44 307 SER A CA 1
ATOM 2492 C C . SER A 1 307 ? -6.372 -11.711 7.725 1.00 89.44 307 SER A C 1
ATOM 2494 O O . SER A 1 307 ? -7.287 -12.510 7.955 1.00 89.44 307 SER A O 1
ATOM 2496 N N . THR A 1 308 ? -6.447 -10.761 6.799 1.00 86.38 308 THR A N 1
ATOM 2497 C CA . THR A 1 308 ? -7.611 -10.567 5.935 1.00 86.38 308 THR A CA 1
ATOM 2498 C C . THR A 1 308 ? -7.206 -10.658 4.469 1.00 86.38 308 THR A C 1
ATOM 2500 O O . THR A 1 308 ? -6.033 -10.553 4.126 1.00 86.38 308 THR A O 1
ATOM 2503 N N . ALA A 1 309 ? -8.192 -10.864 3.597 1.00 81.88 309 ALA A N 1
ATOM 2504 C CA . ALA A 1 309 ? -8.003 -10.774 2.150 1.00 81.88 309 ALA A CA 1
ATOM 2505 C C . ALA A 1 309 ? -8.156 -9.331 1.628 1.00 81.88 309 ALA A C 1
ATOM 2507 O O . ALA A 1 309 ? -8.299 -9.130 0.426 1.00 81.88 309 ALA A O 1
ATOM 2508 N N . LYS A 1 310 ? -8.224 -8.335 2.523 1.00 85.56 310 LYS A N 1
ATOM 2509 C CA . LYS A 1 310 ? -8.340 -6.930 2.145 1.00 85.56 310 LYS A CA 1
ATOM 2510 C C . LYS A 1 310 ? -6.978 -6.276 2.120 1.00 85.56 310 LYS A C 1
ATOM 2512 O O . LYS A 1 310 ? -6.163 -6.495 3.015 1.00 85.56 310 LYS A O 1
ATOM 2517 N N . SER A 1 311 ? -6.855 -5.349 1.189 1.00 89.44 311 SER A N 1
ATOM 2518 C CA . SER A 1 311 ? -5.704 -4.474 1.091 1.00 89.44 311 SER A CA 1
ATOM 2519 C C . SER A 1 311 ? -6.129 -3.028 1.031 1.00 89.44 311 SER A C 1
ATOM 2521 O O . SER A 1 311 ? -7.294 -2.700 0.774 1.00 89.44 311 SER A O 1
ATOM 2523 N N . LEU A 1 312 ? -5.181 -2.154 1.335 1.00 92.06 312 LEU A N 1
ATOM 2524 C CA . LEU A 1 312 ? -5.389 -0.726 1.232 1.00 92.06 312 LEU A CA 1
ATOM 2525 C C . LEU A 1 312 ? -5.712 -0.368 -0.218 1.00 92.06 312 LEU A C 1
ATOM 2527 O O . LEU A 1 312 ? -5.129 -0.898 -1.164 1.00 92.06 312 LEU A O 1
ATOM 2531 N N . SER A 1 313 ? -6.673 0.530 -0.392 1.00 93.88 313 SER A N 1
ATOM 2532 C CA . SER A 1 313 ? -7.096 0.959 -1.718 1.00 93.88 313 SER A CA 1
ATOM 2533 C C . SER A 1 313 ? -7.271 2.459 -1.782 1.00 93.88 313 SER A C 1
ATOM 2535 O O . SER A 1 313 ? -7.700 3.093 -0.818 1.00 93.88 313 SER A O 1
ATOM 2537 N N . PHE A 1 314 ? -6.958 3.003 -2.948 1.00 97.00 314 PHE A N 1
ATOM 2538 C CA . PHE A 1 314 ? -7.201 4.385 -3.305 1.00 97.00 314 PHE A CA 1
ATOM 2539 C C . PHE A 1 314 ? -8.426 4.468 -4.208 1.00 97.00 314 PHE A C 1
ATOM 2541 O O . PHE A 1 314 ? -8.588 3.682 -5.140 1.00 97.00 314 PHE A O 1
ATOM 2548 N N . GLN A 1 315 ? -9.278 5.445 -3.945 1.00 97.44 315 GLN A N 1
ATOM 2549 C CA . GLN A 1 315 ? -10.426 5.792 -4.768 1.00 97.44 315 GLN A CA 1
ATOM 2550 C C . GLN A 1 315 ? -10.069 7.043 -5.561 1.00 97.44 315 GLN A C 1
ATOM 2552 O O . GLN A 1 315 ? -9.741 8.078 -4.978 1.00 97.44 315 GLN A O 1
ATOM 2557 N N . SER A 1 316 ? -10.095 6.928 -6.887 1.00 97.56 316 SER A N 1
ATOM 2558 C CA . SER A 1 316 ? -9.631 7.964 -7.805 1.00 97.56 316 SER A CA 1
ATOM 2559 C C . SER A 1 316 ? -10.735 8.424 -8.754 1.00 97.56 316 SER A C 1
ATOM 2561 O O . SER A 1 316 ? -11.302 7.632 -9.513 1.00 97.56 316 SER A O 1
ATOM 2563 N N . ASN A 1 317 ? -11.005 9.727 -8.742 1.00 96.81 317 ASN A N 1
ATOM 2564 C CA . ASN A 1 317 ? -11.885 10.416 -9.687 1.00 96.81 317 ASN A CA 1
ATOM 2565 C C . ASN A 1 317 ? -11.135 10.939 -10.926 1.00 96.81 317 ASN A C 1
ATOM 2567 O O . ASN A 1 317 ? -11.681 11.705 -11.718 1.00 96.81 317 ASN A O 1
ATOM 2571 N N . ASN A 1 318 ? -9.859 10.582 -11.064 1.00 96.50 318 ASN A N 1
ATOM 2572 C CA . ASN A 1 318 ? -9.011 11.051 -12.150 1.00 96.50 318 ASN A CA 1
ATOM 2573 C C . ASN A 1 318 ? -9.264 10.285 -13.451 1.00 96.50 318 ASN A C 1
ATOM 2575 O O . ASN A 1 318 ? -9.931 9.246 -13.473 1.00 96.50 318 ASN A O 1
ATOM 2579 N N . ASP A 1 319 ? -8.704 10.802 -14.542 1.00 94.62 319 ASP A N 1
ATOM 2580 C CA . ASP A 1 319 ? -8.769 10.155 -15.846 1.00 94.62 319 ASP A CA 1
ATOM 2581 C C . ASP A 1 319 ? -8.008 8.815 -15.891 1.00 94.62 319 ASP A C 1
ATOM 2583 O O . ASP A 1 319 ? -7.267 8.426 -14.982 1.00 94.62 319 ASP A O 1
ATOM 2587 N N . ALA A 1 320 ? -8.213 8.087 -16.989 1.00 95.94 320 ALA A N 1
ATOM 2588 C CA . ALA A 1 320 ? -7.632 6.768 -17.191 1.00 95.94 320 ALA A CA 1
ATOM 2589 C C . ALA A 1 320 ? -6.095 6.777 -17.236 1.00 95.94 320 ALA A C 1
ATOM 2591 O O . ALA A 1 320 ? -5.487 5.777 -16.858 1.00 95.94 320 ALA A O 1
ATOM 2592 N N . VAL A 1 321 ? -5.466 7.871 -17.679 1.00 96.94 321 VAL A N 1
ATOM 2593 C CA . VAL A 1 321 ? -4.005 7.963 -17.785 1.00 96.94 321 VAL A CA 1
ATOM 2594 C C . VAL A 1 321 ? -3.404 8.082 -16.392 1.00 96.94 321 VAL A C 1
ATOM 2596 O O . VAL A 1 321 ? -2.515 7.300 -16.053 1.00 96.94 321 VAL A O 1
ATOM 2599 N N . PHE A 1 322 ? -3.941 8.979 -15.558 1.00 97.81 322 PHE A N 1
ATOM 2600 C CA . PHE A 1 322 ? -3.533 9.090 -14.159 1.00 97.81 322 PHE A CA 1
ATOM 2601 C C . PHE A 1 322 ? -3.739 7.761 -13.437 1.00 97.81 322 PHE A C 1
ATOM 2603 O O . PHE A 1 322 ? -2.815 7.251 -12.808 1.00 97.81 322 PHE A O 1
ATOM 2610 N N . ASN A 1 323 ? -4.932 7.166 -13.560 1.00 97.69 323 ASN A N 1
ATOM 2611 C CA . ASN A 1 323 ? -5.259 5.922 -12.862 1.00 97.69 323 ASN A CA 1
ATOM 2612 C C . ASN A 1 323 ? -4.323 4.787 -13.279 1.00 97.69 323 ASN A C 1
ATOM 2614 O O . ASN A 1 323 ? -3.871 4.023 -12.430 1.00 97.69 323 ASN A O 1
ATOM 2618 N N . LYS A 1 324 ? -3.987 4.699 -14.571 1.00 97.56 324 LYS A N 1
ATOM 2619 C CA . LYS A 1 324 ? -3.021 3.726 -15.080 1.00 97.56 324 LYS A CA 1
ATOM 2620 C C . LYS A 1 324 ? -1.641 3.966 -14.475 1.00 97.56 324 LYS A C 1
ATOM 2622 O O . LYS A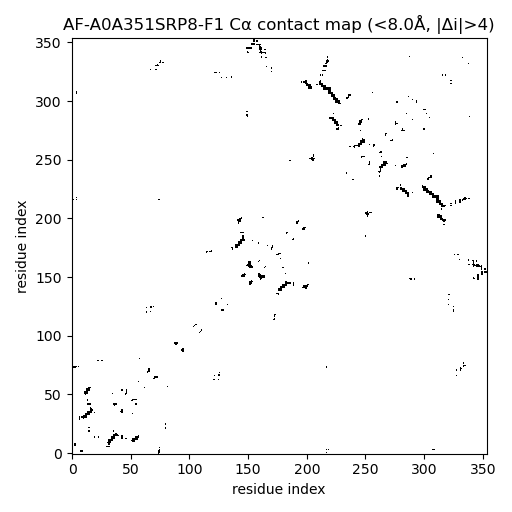 1 324 ? -1.109 3.054 -13.851 1.00 97.56 324 LYS A O 1
ATOM 2627 N N . LEU A 1 325 ? -1.092 5.173 -14.605 1.00 98.19 325 LEU A N 1
ATOM 2628 C CA . LEU A 1 325 ? 0.232 5.514 -14.081 1.00 98.19 325 LEU A CA 1
ATOM 2629 C C . LEU A 1 325 ? 0.326 5.255 -12.567 1.00 98.19 325 LEU A C 1
ATOM 2631 O O . LEU A 1 325 ? 1.224 4.544 -12.120 1.00 98.19 325 LEU A O 1
ATOM 2635 N N . PHE A 1 326 ? -0.645 5.752 -11.796 1.00 98.44 326 PHE A N 1
ATOM 2636 C CA . PHE A 1 326 ? -0.688 5.583 -10.346 1.00 98.44 326 PHE A CA 1
ATOM 2637 C C . PHE A 1 326 ? -0.868 4.114 -9.937 1.00 98.44 326 PHE A C 1
ATOM 2639 O O . PHE A 1 326 ? -0.198 3.657 -9.020 1.00 98.44 326 PHE A O 1
ATOM 2646 N N . SER A 1 327 ? -1.703 3.335 -10.637 1.00 97.88 327 SER A N 1
ATOM 2647 C CA . SER A 1 327 ? -1.894 1.909 -10.319 1.00 97.88 327 SER A CA 1
ATOM 2648 C C . SER A 1 327 ? -0.628 1.069 -10.502 1.00 97.88 327 SER A C 1
ATOM 2650 O O . SER A 1 327 ? -0.316 0.245 -9.643 1.00 97.88 327 SER A O 1
ATOM 2652 N N . TYR A 1 328 ? 0.128 1.302 -11.581 1.00 98.00 328 TYR A N 1
ATOM 2653 C CA . TYR A 1 328 ? 1.400 0.614 -11.806 1.00 98.00 328 TYR A CA 1
ATOM 2654 C C . TYR A 1 3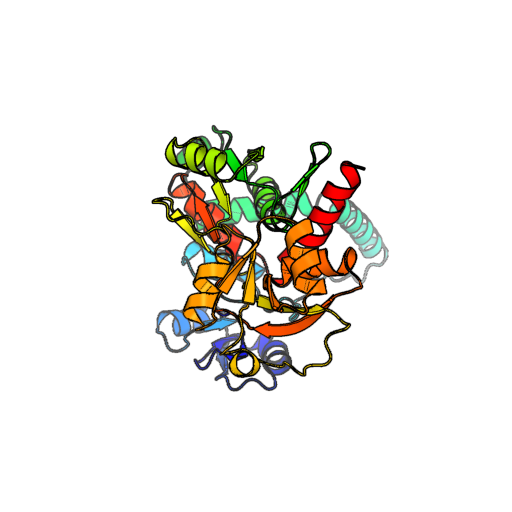28 ? 2.470 1.072 -10.827 1.00 98.00 328 TYR A C 1
ATOM 2656 O O . TYR A 1 328 ? 3.269 0.254 -10.395 1.00 98.00 328 TYR A O 1
ATOM 2664 N N . TYR A 1 329 ? 2.465 2.347 -10.442 1.00 98.12 329 TYR A N 1
ATOM 2665 C CA . TYR A 1 329 ? 3.360 2.838 -9.405 1.00 98.12 329 TYR A CA 1
ATOM 2666 C C . TYR A 1 329 ? 3.060 2.184 -8.047 1.00 98.12 329 TYR A C 1
ATOM 2668 O O . TYR A 1 329 ? 3.943 1.639 -7.400 1.00 98.12 329 TYR A O 1
ATOM 2676 N N . VAL A 1 330 ? 1.796 2.172 -7.621 1.00 97.44 330 VAL A N 1
ATOM 2677 C CA . VAL A 1 330 ? 1.400 1.650 -6.306 1.00 97.44 330 VAL A CA 1
ATOM 2678 C C . VAL A 1 330 ? 1.792 0.176 -6.123 1.00 97.44 330 VAL A C 1
ATOM 2680 O O . VAL A 1 330 ? 2.173 -0.216 -5.019 1.00 97.44 330 VAL A O 1
ATOM 2683 N N . MET A 1 331 ? 1.745 -0.639 -7.184 1.00 95.06 331 MET A N 1
ATOM 2684 C CA . MET A 1 331 ? 2.126 -2.056 -7.106 1.00 95.06 331 MET A CA 1
ATOM 2685 C C . MET A 1 331 ? 3.644 -2.308 -7.066 1.00 95.06 331 MET A C 1
ATOM 2687 O O . MET A 1 331 ? 4.047 -3.411 -6.698 1.00 95.06 331 MET A O 1
ATOM 2691 N N . THR A 1 332 ? 4.504 -1.335 -7.402 1.00 95.56 332 THR A N 1
ATOM 2692 C CA . THR A 1 332 ? 5.967 -1.502 -7.245 1.00 95.56 332 THR A CA 1
ATOM 2693 C C . THR A 1 332 ? 6.430 -1.336 -5.802 1.00 95.56 332 THR A C 1
ATOM 2695 O O . THR A 1 332 ? 7.570 -1.663 -5.484 1.00 95.56 332 THR A O 1
ATOM 2698 N N . ILE A 1 333 ? 5.553 -0.873 -4.911 1.00 95.25 333 ILE A N 1
ATOM 2699 C CA . ILE A 1 333 ? 5.893 -0.613 -3.516 1.00 95.25 333 ILE A CA 1
ATOM 2700 C C . ILE A 1 333 ? 5.652 -1.858 -2.662 1.00 95.25 333 ILE A C 1
ATOM 2702 O O . ILE A 1 333 ? 4.544 -2.399 -2.612 1.00 95.25 333 ILE A O 1
ATOM 2706 N N . ASP A 1 334 ? 6.689 -2.280 -1.938 1.00 93.56 334 ASP A N 1
ATOM 2707 C CA . ASP A 1 334 ? 6.595 -3.377 -0.979 1.00 93.56 334 ASP A CA 1
ATOM 2708 C C . ASP A 1 334 ? 5.731 -3.012 0.241 1.00 93.56 334 ASP A C 1
ATOM 2710 O O . ASP A 1 334 ? 5.780 -1.901 0.782 1.00 93.56 334 ASP A O 1
ATOM 2714 N N . LYS A 1 335 ? 4.955 -3.992 0.717 1.00 91.12 335 LYS A N 1
ATOM 2715 C CA . LYS A 1 335 ? 4.011 -3.824 1.830 1.00 91.12 335 LYS A CA 1
ATOM 2716 C C . LYS A 1 335 ? 4.693 -3.543 3.169 1.00 91.12 335 LYS A C 1
ATOM 2718 O O . LYS A 1 335 ? 4.138 -2.831 4.002 1.00 91.12 335 LYS A O 1
ATOM 2723 N N . ASN A 1 336 ? 5.885 -4.090 3.399 1.00 91.56 336 ASN A N 1
ATOM 2724 C CA . ASN A 1 336 ? 6.621 -3.829 4.632 1.00 91.56 336 ASN A CA 1
ATOM 2725 C C . ASN A 1 336 ? 7.338 -2.483 4.539 1.00 91.56 336 ASN A C 1
ATOM 2727 O O . ASN A 1 336 ? 7.319 -1.716 5.501 1.00 91.56 336 ASN A O 1
ATOM 2731 N N . GLN A 1 337 ? 7.909 -2.163 3.372 1.00 93.81 337 GLN A N 1
ATOM 2732 C CA . GLN A 1 337 ? 8.518 -0.859 3.113 1.00 93.81 337 GLN A CA 1
ATOM 2733 C C . GLN A 1 337 ? 7.531 0.278 3.388 1.00 93.81 337 GLN A C 1
ATOM 2735 O O . GLN A 1 337 ? 7.874 1.211 4.120 1.00 93.81 337 GLN A O 1
ATOM 2740 N N . ILE A 1 338 ? 6.308 0.205 2.850 1.00 95.62 338 ILE A N 1
ATOM 2741 C CA . ILE A 1 338 ? 5.317 1.262 3.080 1.00 95.62 338 ILE A CA 1
ATOM 2742 C C . ILE A 1 338 ? 4.886 1.345 4.546 1.00 95.62 338 ILE A C 1
ATOM 2744 O O . ILE A 1 338 ? 4.737 2.447 5.066 1.00 95.62 338 ILE A O 1
ATOM 2748 N N . LEU A 1 339 ? 4.741 0.213 5.246 1.00 95.50 339 LEU A N 1
ATOM 2749 C CA . LEU A 1 339 ? 4.403 0.223 6.669 1.00 95.50 339 LEU A CA 1
ATOM 2750 C C . LEU A 1 339 ? 5.468 0.967 7.480 1.00 95.50 339 LEU A C 1
ATOM 2752 O O . LEU A 1 339 ? 5.133 1.845 8.270 1.00 95.50 339 LEU A O 1
ATOM 2756 N N . PHE A 1 340 ? 6.746 0.635 7.289 1.00 94.69 340 PHE A N 1
ATOM 2757 C CA . PHE A 1 340 ? 7.827 1.231 8.074 1.00 94.69 340 PHE A CA 1
ATOM 2758 C C . PHE A 1 340 ? 8.030 2.709 7.752 1.00 94.69 340 PHE A C 1
ATOM 2760 O O . PHE A 1 340 ? 8.037 3.536 8.662 1.00 94.69 340 PHE A O 1
ATOM 2767 N N . THR A 1 341 ? 8.141 3.043 6.467 1.00 96.25 341 THR A N 1
ATOM 2768 C CA . THR A 1 341 ? 8.362 4.431 6.038 1.00 96.25 341 THR A CA 1
ATOM 2769 C C . THR A 1 341 ? 7.144 5.312 6.311 1.00 96.25 341 THR A C 1
ATOM 2771 O O . THR A 1 341 ? 7.301 6.457 6.715 1.00 96.25 341 THR A O 1
ATOM 2774 N N . GLY A 1 342 ? 5.928 4.776 6.178 1.00 96.88 342 GLY A N 1
ATOM 2775 C CA . GLY A 1 342 ? 4.698 5.483 6.523 1.00 96.88 342 GLY A CA 1
ATOM 2776 C C . GLY A 1 342 ? 4.537 5.723 8.027 1.00 96.88 342 GLY A C 1
ATOM 2777 O O . GLY A 1 342 ? 4.060 6.781 8.428 1.00 96.88 342 GLY A O 1
ATOM 2778 N N . LEU A 1 343 ? 4.943 4.774 8.881 1.00 96.75 343 LEU A N 1
ATOM 2779 C CA . LEU A 1 343 ? 4.950 4.978 10.336 1.00 96.75 343 LEU A CA 1
ATOM 2780 C C . LEU A 1 343 ? 5.962 6.051 10.749 1.00 96.75 343 LEU A C 1
ATOM 2782 O O . LEU A 1 343 ? 5.646 6.903 11.578 1.00 96.75 343 LEU A O 1
ATOM 2786 N N . GLU A 1 344 ? 7.167 6.019 10.180 1.00 95.81 344 GLU A N 1
ATOM 2787 C CA . GLU A 1 344 ? 8.183 7.054 10.398 1.00 95.81 344 GLU A CA 1
ATOM 2788 C C . GLU A 1 344 ? 7.664 8.442 10.000 1.00 95.81 344 GLU A C 1
ATOM 2790 O O . GLU A 1 344 ? 7.789 9.403 10.764 1.00 95.81 344 GLU A O 1
ATOM 2795 N N . ASP A 1 345 ? 7.024 8.527 8.837 1.00 95.31 345 ASP A N 1
ATOM 2796 C CA . ASP A 1 345 ? 6.444 9.755 8.306 1.00 95.31 345 ASP A CA 1
ATOM 2797 C C . ASP A 1 345 ? 5.293 10.281 9.186 1.00 95.31 345 ASP A C 1
ATOM 2799 O O . ASP A 1 345 ? 5.271 11.454 9.565 1.00 95.31 345 ASP A O 1
ATOM 2803 N N . TYR A 1 346 ? 4.406 9.392 9.653 1.00 96.19 346 TYR A N 1
ATOM 2804 C CA . TYR A 1 346 ? 3.372 9.720 10.643 1.00 96.19 346 TYR A CA 1
ATOM 2805 C C . TYR A 1 346 ? 3.968 10.313 11.933 1.00 96.19 346 TYR A C 1
ATOM 2807 O O . TYR A 1 346 ? 3.499 11.338 12.441 1.00 96.19 346 TYR A O 1
ATOM 2815 N N . TYR A 1 347 ? 5.011 9.687 12.486 1.00 94.38 347 TYR A N 1
ATOM 2816 C CA . TYR A 1 347 ? 5.655 10.184 13.705 1.00 94.38 347 TYR A CA 1
ATOM 2817 C C . TYR A 1 347 ? 6.389 11.507 13.484 1.00 94.38 347 TYR A C 1
ATOM 2819 O O . TYR A 1 347 ? 6.428 12.341 14.387 1.00 94.38 347 TYR A O 1
ATOM 2827 N N . THR A 1 348 ? 6.953 11.719 12.299 1.00 93.31 348 THR A N 1
ATOM 2828 C CA . THR A 1 348 ? 7.590 12.987 11.934 1.00 93.31 348 THR A CA 1
ATOM 2829 C C . THR A 1 348 ? 6.557 14.106 11.883 1.00 93.31 348 THR A C 1
ATOM 2831 O O . THR A 1 348 ? 6.716 15.104 12.586 1.00 93.31 348 THR A O 1
ATOM 2834 N N . ALA A 1 349 ? 5.451 13.900 11.161 1.00 93.12 349 ALA A N 1
ATOM 2835 C CA . ALA A 1 349 ? 4.370 14.876 11.060 1.00 93.12 349 ALA A CA 1
ATOM 2836 C C . ALA A 1 349 ? 3.777 15.229 12.435 1.00 93.12 349 ALA A C 1
ATOM 2838 O O . ALA A 1 349 ? 3.635 16.401 12.775 1.00 93.12 349 ALA A O 1
ATOM 2839 N N . THR A 1 350 ? 3.499 14.226 13.273 1.00 90.25 350 THR A N 1
ATOM 2840 C CA . THR A 1 350 ? 2.928 14.458 14.614 1.00 90.25 350 THR A CA 1
ATOM 2841 C C . THR A 1 350 ? 3.877 15.191 15.566 1.00 90.25 350 THR A C 1
ATOM 2843 O O . THR A 1 350 ? 3.406 15.972 16.389 1.00 90.25 350 THR A O 1
ATOM 2846 N N . ARG A 1 351 ? 5.200 15.010 15.440 1.00 88.38 351 ARG A N 1
ATOM 2847 C CA . ARG A 1 351 ? 6.201 15.787 16.199 1.00 88.38 351 ARG A CA 1
ATOM 2848 C C . ARG A 1 351 ? 6.353 17.219 15.695 1.00 88.38 351 ARG A C 1
ATOM 2850 O O . ARG A 1 351 ? 6.716 18.087 16.474 1.00 88.38 351 ARG A O 1
ATOM 2857 N N . SER A 1 352 ? 6.095 17.493 14.418 1.00 76.06 352 SER A N 1
ATOM 2858 C CA . SER A 1 352 ? 6.136 18.864 13.886 1.00 76.06 352 SER A CA 1
ATOM 2859 C C . SER A 1 352 ? 5.007 19.755 14.419 1.00 76.06 352 SER A C 1
ATOM 2861 O O . SER A 1 352 ? 5.106 20.977 14.332 1.00 76.06 352 SER A O 1
ATOM 2863 N N . GLY A 1 353 ? 3.933 19.162 14.953 1.00 62.69 353 GLY A N 1
ATOM 2864 C CA . GLY A 1 353 ? 2.826 19.881 15.592 1.00 62.69 353 GLY A CA 1
ATOM 2865 C C . GLY A 1 353 ? 2.991 20.144 17.094 1.00 62.69 353 GLY A C 1
ATOM 2866 O O . GLY A 1 353 ? 2.154 20.847 17.662 1.00 62.69 353 GLY A O 1
ATOM 2867 N N . THR A 1 354 ? 4.024 19.581 17.735 1.00 55.84 354 THR A N 1
ATOM 2868 C CA . THR A 1 354 ? 4.369 19.793 19.156 1.00 55.84 354 THR A CA 1
ATOM 2869 C C . THR A 1 354 ? 5.508 20.781 19.297 1.00 55.84 354 THR A C 1
ATOM 2871 O O . THR A 1 354 ? 5.427 21.640 20.203 1.00 55.84 354 THR A O 1
#

Foldseek 3Di:
DADLDPLVDAWEEEEEPVCVVLVCVLCPPRNHHYDYDPDPVRRVVCCVVPVTVYYDDDCVVCVLVCLQVVNFQRADPPVSDDDDDDDADPPPVVSVVVVVVVVVCVVPPPLVVVLAVVLVSNCVRNVPDPVNLCVQAVDEAEEEDEDDPLQWDAALNAIAFLVCVLVVVLCSNSVHHYDYHYDPDPVVRVVCVVVVVHFKYKAQFPDDDPFDKFFFSAFWKKFKKAFPVDPDQDADCVSQLVHEEEEAPRGPVVVVCVVVNHHYDYDHDVVVVVVCRVVGHIYIDTVLSQVVVVVVDPGMDGNYMDTDPDGIIMGGPDDPVVSSSSNSSRHVDHNVNSSVRRNVGSVVSVVSND

Solvent-accessible surface area (backbone atoms only — not comparable to full-atom values): 19839 Å² total; per-residue (Å²): 126,78,53,82,47,79,75,74,51,66,56,37,33,30,31,43,52,92,46,43,68,61,52,57,58,76,49,61,91,52,87,50,44,77,45,73,22,89,43,73,66,59,42,50,51,35,45,77,72,58,78,21,79,43,75,59,74,64,60,83,85,39,45,64,54,34,44,56,71,66,57,79,68,46,76,74,65,83,88,70,79,83,84,90,78,84,80,74,56,93,49,67,67,60,33,55,52,50,52,55,54,47,54,52,40,52,76,74,40,41,67,65,55,47,33,52,53,50,37,54,46,48,37,61,38,62,64,59,45,71,72,54,50,52,58,59,65,75,49,79,42,33,37,40,45,53,81,41,72,42,37,31,41,73,26,71,86,34,70,12,2,37,57,36,47,56,54,53,53,47,23,68,42,70,68,50,51,71,45,80,46,79,37,96,42,71,71,59,42,54,55,34,45,78,67,67,68,33,36,31,31,72,60,65,37,73,77,85,72,93,47,50,78,38,63,39,63,36,56,50,35,37,27,38,29,33,22,66,83,53,79,78,89,51,74,53,67,81,74,47,50,92,41,69,33,33,31,59,58,75,31,32,59,58,61,54,40,48,76,72,61,43,43,74,46,72,39,88,49,72,68,53,52,50,51,38,35,73,72,58,35,39,35,48,42,46,41,67,35,46,60,58,48,51,75,79,37,88,60,44,44,72,57,35,73,47,83,47,97,47,50,47,32,34,40,29,66,59,56,71,65,58,51,50,57,50,39,60,53,43,38,73,48,44,44,64,60,44,52,54,55,6,47,52,34,27,54,51,16,57,55,60,54,107

Secondary structure (DSSP, 8-state):
---S-GGG--SEEEEEGGGHHHHHHHTTT---EEEEESSHHHHHHHHHHTSSSEE---HHHHHHHHHHHTPPP----TTS-----PPPPS-HHHHHHHHHHHHHHHHHHHHHHHHHHHHHHHHHHTT--HHHHHHHHTS-EEEEE--BTTTBEEETTEEESHHHHHHHHHHHHH---EEEEE-SSHHHHHHHHHTT--SEEE--BS---SSEEEEEEEE--EEEEEETT------SGGGGTTSPEEEETTBTHHHHHHHTT--EEEE-SHHHHHHHHHTT-EEEEEHHHHHHHHHH-SSEEEEEEE--S-EEEEEE-S-HHHHHHHHHHHHTS-HHHHHHHHHHHHHHHHHHT-

pLDDT: mean 93.23, std 6.29, range [49.5, 98.69]

Mean predicted aligned error: 4.67 Å

Radius of gyration: 23.12 Å; Cα contacts (8 Å, |Δi|>4): 552; chains: 1; bounding box: 65×48×59 Å

Nearest PDB structures (foldseek):
  4q0c-assembly1_A  TM=5.011E-01  e=5.646E-13  Bordetella pertussis Tohama I
  4oxv-assembly1_A  TM=7.018E-01  e=8.011E-09  Pseudomonas aeruginosa PADK2_CF510
  8j4n-assembly1_B  TM=5.746E-01  e=3.713E-07  Acinetobacter baumannii
  8j4o-assembly1_B  TM=5.720E-01  e=1.334E-06  Acinetobacter baumannii
  5tpi-assembly1_A-2  TM=5.175E-01  e=1.255E-06  Klebsiella pneumoniae subsp. pneumoniae MGH 78578

Sequence (354 aa):
EEIGNIGSIKNAIGYLNRDRNIVTGGLAGYSMTLTNYEDKNALLEAFDKGDVSYILVPMIEYLDVILSKLYTIVYHLSDMKDYYYLANTDDAVLASIMSKFYNKWEEEKQEESFLKSEYDLFVSKLRITEKELDALNNKKYRYGFLDFAPYDTKEGGVYGGLSAKYVENFSKLSGIEFEYDKYSSFSKFTKAISKGSVDLFTNYYTLETSMTNIWSLYGVDISFVMSNKDKRVVNNLNAIKDETVYVKENTSLINTLKSLGVNTKTYENDKELKNIFEDNGIVAMEYAHYLVFKETSKTANERFRQSTAKSLSFQSNNDAVFNKLFSYYVMTIDKNQILFTGLEDYYTATRSGT